Protein AF-0000000087593485 (afdb_homodimer)

Solvent-accessible surface area (backbone atoms only — not comparable to full-atom values): 10620 Å² total; per-residue (Å²): 127,88,70,80,44,72,68,55,47,52,52,51,51,50,51,49,49,52,49,49,51,53,48,47,58,52,27,38,64,19,33,36,38,37,34,43,60,36,22,50,47,49,53,52,48,50,50,44,49,74,71,37,42,21,37,61,42,79,44,57,93,53,63,39,25,44,73,68,18,40,76,50,16,91,74,33,44,74,65,36,35,73,57,67,61,44,51,66,44,66,61,59,55,44,51,26,49,61,56,58,95,126,87,71,80,44,73,68,54,47,53,52,50,51,51,51,48,50,53,50,50,52,54,47,48,56,53,27,38,63,21,33,37,38,36,32,43,60,37,23,50,44,48,53,53,49,50,50,44,48,74,71,38,41,22,39,61,42,80,46,57,94,53,62,38,22,44,72,68,18,39,76,50,17,92,75,33,44,74,65,36,36,72,57,67,61,43,51,68,46,64,61,58,54,44,51,25,49,61,55,56,95

Structure (mmCIF, N/CA/C/O backbone):
data_AF-0000000087593485-model_v1
#
loop_
_entity.id
_entity.type
_entity.pdbx_description
1 polymer 'THIF-type NAD/FAD binding fold domain-containing protein'
#
loop_
_atom_site.group_PDB
_atom_site.id
_atom_site.type_symbol
_atom_site.label_atom_id
_atom_site.label_alt_id
_atom_site.label_comp_id
_atom_site.label_asym_id
_atom_site.label_entity_id
_atom_site.label_seq_id
_atom_site.pdbx_PDB_ins_code
_atom_site.Cartn_x
_atom_site.Cartn_y
_atom_site.Cartn_z
_atom_site.occupancy
_atom_site.B_iso_or_equiv
_atom_site.auth_seq_id
_atom_site.auth_comp_id
_atom_site.auth_asym_id
_atom_site.auth_atom_id
_atom_site.pdbx_PDB_model_num
ATOM 1 N N . MET A 1 1 ? -2.924 37.031 -16.156 1 53.91 1 MET A N 1
ATOM 2 C CA . MET A 1 1 ? -2.469 35.812 -15.477 1 53.91 1 MET A CA 1
ATOM 3 C C . MET A 1 1 ? -1.148 36.062 -14.758 1 53.91 1 MET A C 1
ATOM 5 O O . MET A 1 1 ? -0.138 36.375 -15.391 1 53.91 1 MET A O 1
ATOM 9 N N . SER A 1 2 ? -1.151 36.656 -13.57 1 62 2 SER A N 1
ATOM 10 C CA . SER A 1 2 ? 0.09 37.125 -12.953 1 62 2 SER A CA 1
ATOM 11 C C . SER A 1 2 ? 1.128 36 -12.906 1 62 2 SER A C 1
ATOM 13 O O . SER A 1 2 ? 0.832 34.875 -12.469 1 62 2 SER A O 1
ATOM 15 N N . ASP A 1 3 ? 2.047 36 -13.781 1 72.88 3 ASP A N 1
ATOM 16 C CA . ASP A 1 3 ? 3.131 35.062 -14 1 72.88 3 ASP A CA 1
ATOM 17 C C . ASP A 1 3 ? 3.941 34.844 -12.727 1 72.88 3 ASP A C 1
ATOM 19 O O . ASP A 1 3 ? 4.336 35.812 -12.062 1 72.88 3 ASP A O 1
ATOM 23 N N . ILE A 1 4 ? 3.812 33.688 -12.156 1 82.5 4 ILE A N 1
ATOM 24 C CA . ILE A 1 4 ? 4.621 33.344 -11 1 82.5 4 ILE A CA 1
ATOM 25 C C . ILE A 1 4 ? 6.082 33.688 -11.258 1 82.5 4 ILE A C 1
ATOM 27 O O . ILE A 1 4 ? 6.652 33.281 -12.273 1 82.5 4 ILE A O 1
ATOM 31 N N . THR A 1 5 ? 6.648 34.688 -10.578 1 90.19 5 THR A N 1
ATOM 32 C CA . THR A 1 5 ? 8.039 35.125 -10.695 1 90.19 5 THR A CA 1
ATOM 33 C C . THR A 1 5 ? 8.992 34 -10.305 1 90.19 5 THR A C 1
ATOM 35 O O . THR A 1 5 ? 8.578 33 -9.688 1 90.19 5 THR A O 1
ATOM 38 N N . GLU A 1 6 ? 10.234 34.094 -10.789 1 90.31 6 GLU A N 1
ATOM 39 C CA . GLU A 1 6 ? 11.258 33.125 -10.438 1 90.31 6 GLU A CA 1
ATOM 40 C C . GLU A 1 6 ? 11.453 33.031 -8.93 1 90.31 6 GLU A C 1
ATOM 42 O O . GLU A 1 6 ? 11.695 31.953 -8.391 1 90.31 6 GLU A O 1
ATOM 47 N N . HIS A 1 7 ? 11.383 34.188 -8.336 1 90.25 7 HIS A N 1
ATOM 48 C CA . HIS A 1 7 ? 11.492 34.25 -6.879 1 90.25 7 HIS A CA 1
ATOM 49 C C . HIS A 1 7 ? 10.352 33.5 -6.211 1 90.25 7 HIS A C 1
ATOM 51 O O . HIS A 1 7 ? 10.586 32.719 -5.289 1 90.25 7 HIS A O 1
ATOM 57 N N . GLU A 1 8 ? 9.102 33.656 -6.699 1 90.56 8 GLU A N 1
ATOM 58 C CA . GLU A 1 8 ? 7.945 32.969 -6.16 1 90.56 8 GLU A CA 1
ATOM 59 C C . GLU A 1 8 ? 8.055 31.453 -6.398 1 90.56 8 GLU A C 1
ATOM 61 O O . GLU A 1 8 ? 7.703 30.656 -5.527 1 90.56 8 GLU A O 1
ATOM 66 N N . LYS A 1 9 ? 8.594 31.156 -7.5 1 90.06 9 LYS A N 1
ATOM 67 C CA . LYS A 1 9 ? 8.797 29.75 -7.82 1 90.06 9 LYS A CA 1
ATOM 68 C C . LYS A 1 9 ? 9.781 29.094 -6.852 1 90.06 9 LYS A C 1
ATOM 70 O O . LYS A 1 9 ? 9.547 27.984 -6.371 1 90.06 9 LYS A O 1
ATOM 75 N N . ALA A 1 10 ? 10.844 29.75 -6.637 1 90.56 10 ALA A N 1
ATOM 76 C CA . ALA A 1 10 ? 11.859 29.25 -5.715 1 90.56 10 ALA A CA 1
ATOM 77 C C . ALA A 1 10 ? 11.289 29.062 -4.316 1 90.56 10 ALA A C 1
ATOM 79 O O . ALA A 1 10 ? 11.586 28.078 -3.641 1 90.56 10 ALA A O 1
ATOM 80 N N . LEU A 1 11 ? 10.477 30.031 -3.854 1 88.06 11 LEU A N 1
ATOM 81 C CA . LEU A 1 11 ? 9.836 29.953 -2.545 1 88.06 11 LEU A CA 1
ATOM 82 C C . LEU A 1 11 ? 8.883 28.75 -2.484 1 88.06 11 LEU A C 1
ATOM 84 O O . LEU A 1 11 ? 8.867 28.016 -1.497 1 88.06 11 LEU A O 1
ATOM 88 N N . TYR A 1 12 ? 8.141 28.672 -3.525 1 89.12 12 TYR A N 1
ATOM 89 C CA . TYR A 1 12 ? 7.203 27.562 -3.613 1 89.12 12 TYR A CA 1
ATOM 90 C C . TYR A 1 12 ? 7.938 26.219 -3.57 1 89.12 12 TYR A C 1
ATOM 92 O O . TYR A 1 12 ? 7.535 25.312 -2.844 1 89.12 12 TYR A O 1
ATOM 100 N N . ASP A 1 13 ? 9.055 26.141 -4.234 1 90.38 13 ASP A N 1
ATOM 101 C CA . ASP A 1 13 ? 9.859 24.922 -4.254 1 90.38 13 ASP A CA 1
ATOM 102 C C . ASP A 1 13 ? 10.383 24.594 -2.857 1 90.38 13 ASP A C 1
ATOM 104 O O . ASP A 1 13 ? 10.375 23.438 -2.447 1 90.38 13 ASP A O 1
ATOM 108 N N . ARG A 1 14 ? 10.781 25.609 -2.197 1 89.88 14 ARG A N 1
ATOM 109 C CA . ARG A 1 14 ? 11.297 25.406 -0.845 1 89.88 14 ARG A CA 1
ATOM 110 C C . ARG A 1 14 ? 10.195 24.922 0.093 1 89.88 14 ARG A C 1
ATOM 112 O O . ARG A 1 14 ? 10.414 24.016 0.898 1 89.88 14 ARG A O 1
ATOM 119 N N . GLN A 1 15 ? 9.023 25.5 0.013 1 90.69 15 GLN A N 1
ATOM 120 C CA . GLN A 1 15 ? 7.895 25.109 0.851 1 90.69 15 GLN A CA 1
ATOM 121 C C . GLN A 1 15 ? 7.488 23.656 0.589 1 90.69 15 GLN A C 1
ATOM 123 O O . GLN A 1 15 ? 7.227 22.906 1.527 1 90.69 15 GLN A O 1
ATOM 128 N N . LEU A 1 16 ? 7.508 23.375 -0.668 1 88.31 16 LEU A N 1
ATOM 129 C CA . LEU A 1 16 ? 7.152 22.016 -1.052 1 88.31 16 LEU A CA 1
ATOM 130 C C . LEU A 1 16 ? 8.133 21.016 -0.461 1 88.31 16 LEU A C 1
ATOM 132 O O . LEU A 1 16 ? 7.73 19.953 0.009 1 88.31 16 LEU A O 1
ATOM 136 N N . ARG A 1 17 ? 9.312 21.391 -0.505 1 88.56 17 ARG A N 1
ATOM 137 C CA . ARG A 1 17 ? 10.352 20.516 0.04 1 88.56 17 ARG A CA 1
ATOM 138 C C . ARG A 1 17 ? 10.18 20.344 1.544 1 88.56 17 ARG A C 1
ATOM 140 O O . ARG A 1 17 ? 10.312 19.234 2.059 1 88.56 17 ARG A O 1
ATOM 147 N N . VAL A 1 18 ? 9.875 21.391 2.203 1 89.06 18 VAL A N 1
ATOM 148 C CA . VAL A 1 18 ? 9.68 21.344 3.648 1 89.06 18 VAL A CA 1
ATOM 149 C C . VAL A 1 18 ? 8.461 20.484 3.975 1 89.06 18 VAL A C 1
ATOM 151 O O . VAL A 1 18 ? 8.531 19.609 4.844 1 89.06 18 VAL A O 1
ATOM 154 N N . TRP A 1 19 ? 7.422 20.641 3.221 1 87.19 19 TRP A N 1
ATOM 155 C CA . TRP A 1 19 ? 6.203 19.859 3.438 1 87.19 19 TRP A CA 1
ATOM 156 C C . TRP A 1 19 ? 6.43 18.391 3.121 1 87.19 19 TRP A C 1
ATOM 158 O O . TRP A 1 19 ? 5.98 17.516 3.859 1 87.19 19 TRP A O 1
ATOM 168 N N . GLY A 1 20 ? 7.184 18.234 2.076 1 92.69 20 GLY A N 1
ATOM 169 C CA . GLY A 1 20 ? 7.492 16.859 1.699 1 92.69 20 GLY A CA 1
ATOM 170 C C . GLY A 1 20 ? 8.273 16.109 2.76 1 92.69 20 GLY A C 1
ATOM 171 O O . GLY A 1 20 ? 7.973 14.961 3.068 1 92.69 20 GLY A O 1
ATOM 172 N N . HIS A 1 21 ? 9.227 16.812 3.281 1 94.31 21 HIS A N 1
ATOM 173 C CA . HIS A 1 21 ? 10.047 16.203 4.32 1 94.31 21 HIS A CA 1
ATOM 174 C C . HIS A 1 21 ? 9.219 15.898 5.566 1 94.31 21 HIS A C 1
ATOM 176 O O . HIS A 1 21 ? 9.336 14.82 6.148 1 94.31 21 HIS A O 1
ATOM 182 N N . ALA A 1 22 ? 8.406 16.781 5.965 1 95.06 22 ALA A N 1
ATOM 183 C CA . ALA A 1 22 ? 7.57 16.594 7.145 1 95.06 22 ALA A CA 1
ATOM 184 C C . ALA A 1 22 ? 6.586 15.453 6.945 1 95.06 22 ALA A C 1
ATOM 186 O O . ALA A 1 22 ? 6.379 14.641 7.848 1 95.06 22 ALA A O 1
ATOM 187 N N . ALA A 1 23 ? 6.02 15.422 5.805 1 94 23 ALA A N 1
ATOM 188 C CA . ALA A 1 23 ? 5.082 14.352 5.48 1 94 23 ALA A CA 1
ATOM 189 C C . ALA A 1 23 ? 5.773 12.984 5.5 1 94 23 ALA A C 1
ATOM 191 O O . ALA A 1 23 ? 5.223 12.008 6.004 1 94 23 ALA A O 1
ATOM 192 N N . GLN A 1 24 ? 6.969 13.031 5.008 1 94.56 24 GLN A N 1
ATOM 193 C CA . GLN A 1 24 ? 7.746 11.797 5.004 1 94.56 24 GLN A CA 1
ATOM 194 C C . GLN A 1 24 ? 8.047 11.336 6.426 1 94.56 24 GLN 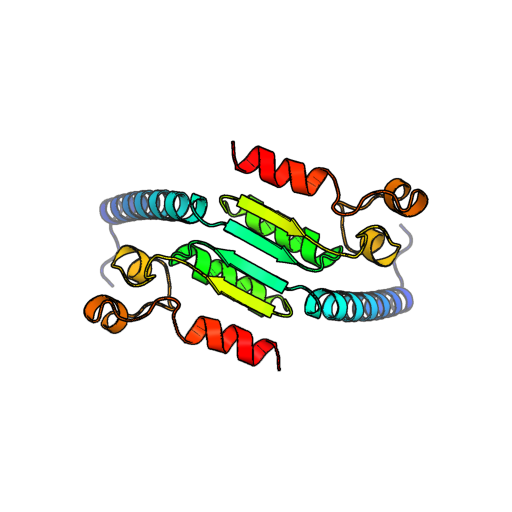A C 1
ATOM 196 O O . GLN A 1 24 ? 7.98 10.141 6.723 1 94.56 24 GLN A O 1
ATOM 201 N N . GLN A 1 25 ? 8.32 12.227 7.277 1 94.25 25 GLN A N 1
ATOM 202 C CA . GLN A 1 25 ? 8.594 11.883 8.672 1 94.25 25 GLN A CA 1
ATOM 203 C C . GLN A 1 25 ? 7.355 11.297 9.344 1 94.25 25 GLN A C 1
ATOM 205 O O . GLN A 1 25 ? 7.461 10.352 10.133 1 94.25 25 GLN A O 1
ATOM 210 N N . ARG A 1 26 ? 6.211 11.828 8.992 1 92.5 26 ARG A N 1
ATOM 211 C CA . ARG A 1 26 ? 4.98 11.289 9.57 1 92.5 26 ARG A CA 1
ATOM 212 C C . ARG A 1 26 ? 4.688 9.891 9.023 1 92.5 26 ARG A C 1
ATOM 214 O O . ARG A 1 26 ? 4.219 9.023 9.766 1 92.5 26 ARG A O 1
ATOM 221 N N . LEU A 1 27 ? 5.012 9.703 7.82 1 92.75 27 LEU A N 1
ATOM 222 C CA . LEU A 1 27 ? 4.816 8.391 7.203 1 92.75 27 LEU A CA 1
ATOM 223 C C . LEU A 1 27 ? 5.684 7.336 7.879 1 92.75 27 LEU A C 1
ATOM 225 O O . LEU A 1 27 ? 5.246 6.203 8.078 1 92.75 27 LEU A O 1
ATOM 229 N N . LYS A 1 28 ? 6.781 7.762 8.281 1 93.44 28 LYS A N 1
ATOM 230 C CA . LYS A 1 28 ? 7.734 6.852 8.906 1 93.44 28 LYS A CA 1
ATOM 231 C C . LYS A 1 28 ? 7.207 6.336 10.242 1 93.44 28 LYS A C 1
ATOM 233 O O . LYS A 1 28 ? 7.711 5.344 10.773 1 93.44 28 LYS A O 1
ATOM 238 N N . GLN A 1 29 ? 6.191 6.969 10.742 1 91.06 29 GLN A N 1
A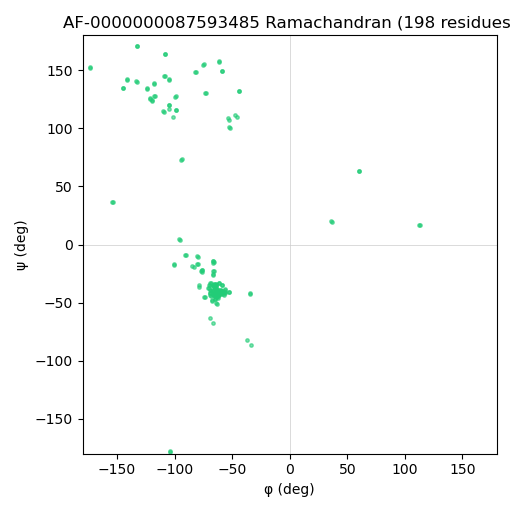TOM 239 C CA . GLN A 1 29 ? 5.625 6.551 12.016 1 91.06 29 GLN A CA 1
ATOM 240 C C . GLN A 1 29 ? 4.516 5.523 11.812 1 91.06 29 GLN A C 1
ATOM 242 O O . GLN A 1 29 ? 4.062 4.895 12.773 1 91.06 29 GLN A O 1
ATOM 247 N N . SER A 1 30 ? 4.113 5.293 10.617 1 90.38 30 SER A N 1
ATOM 248 C CA . SER A 1 30 ? 3.031 4.359 10.328 1 90.38 30 SER A CA 1
ATOM 249 C C . SER A 1 30 ? 3.535 2.922 10.305 1 90.38 30 SER A C 1
ATOM 251 O O . SER A 1 30 ? 4.684 2.666 9.93 1 90.38 30 SER A O 1
ATOM 253 N N . THR A 1 31 ? 2.668 2.021 10.695 1 89.31 31 THR A N 1
ATOM 254 C CA . THR A 1 31 ? 2.92 0.586 10.648 1 89.31 31 THR A CA 1
ATOM 255 C C . THR A 1 31 ? 1.842 -0.126 9.836 1 89.31 31 THR A C 1
ATOM 257 O O . THR A 1 31 ? 0.65 0.138 10.016 1 89.31 31 THR A O 1
ATOM 260 N N . VAL A 1 32 ? 2.32 -0.989 8.977 1 90.75 32 VAL A N 1
ATOM 261 C CA . VAL A 1 32 ? 1.398 -1.792 8.18 1 90.75 32 VAL A CA 1
ATOM 262 C C . VAL A 1 32 ? 1.579 -3.271 8.516 1 90.75 32 VAL A C 1
ATOM 264 O O . VAL A 1 32 ? 2.707 -3.77 8.562 1 90.75 32 VAL A O 1
ATOM 267 N N . LEU A 1 33 ? 0.47 -3.906 8.828 1 89.19 33 LEU A N 1
ATOM 268 C CA . LEU A 1 33 ? 0.424 -5.359 8.93 1 89.19 33 LEU A CA 1
ATOM 269 C C . LEU A 1 33 ? -0.273 -5.965 7.711 1 89.19 33 LEU A C 1
ATOM 271 O O . LEU A 1 33 ? -1.418 -5.621 7.414 1 89.19 33 LEU A O 1
ATOM 275 N N . LEU A 1 34 ? 0.424 -6.777 7.004 1 90.62 34 LEU A N 1
ATOM 276 C CA . LEU A 1 34 ? -0.139 -7.52 5.883 1 90.62 34 LEU A CA 1
ATOM 277 C C . LEU A 1 34 ? -0.493 -8.945 6.293 1 90.62 34 LEU A C 1
ATOM 279 O O . LEU A 1 34 ? 0.389 -9.734 6.641 1 90.62 34 LEU A O 1
ATOM 283 N N . LEU A 1 35 ? -1.774 -9.18 6.227 1 88.69 35 LEU A N 1
ATOM 284 C CA . LEU A 1 35 ? -2.273 -10.508 6.559 1 88.69 35 LEU A CA 1
ATOM 285 C C . LEU A 1 35 ? -2.668 -11.273 5.297 1 88.69 35 LEU A C 1
ATOM 287 O O . LEU A 1 35 ? -3.23 -10.695 4.367 1 88.69 35 LEU A O 1
ATOM 291 N N . HIS A 1 36 ? -2.393 -12.594 5.262 1 89.12 36 HIS A N 1
ATOM 292 C CA . HIS A 1 36 ? -2.711 -13.469 4.141 1 89.12 36 HIS A CA 1
ATOM 293 C C . HIS A 1 36 ? -2.004 -13.016 2.867 1 89.12 36 HIS A C 1
ATOM 295 O O . HIS A 1 36 ? -2.65 -12.75 1.852 1 89.12 36 HIS A O 1
ATOM 301 N N . PRO A 1 37 ? -0.715 -13.086 2.967 1 89.31 37 PRO A N 1
ATOM 302 C CA . PRO A 1 37 ? 0.041 -12.57 1.821 1 89.31 37 PRO A CA 1
ATOM 303 C C . PRO A 1 37 ? 0.011 -13.523 0.624 1 89.31 37 PRO A C 1
ATOM 305 O O . PRO A 1 37 ? -0.203 -14.727 0.79 1 89.31 37 PRO A O 1
ATOM 308 N N . SER A 1 38 ? 0.192 -12.938 -0.501 1 90.06 38 SER A N 1
ATOM 309 C CA . SER A 1 38 ? 0.434 -13.617 -1.77 1 90.06 38 SER A CA 1
ATOM 310 C C . SER A 1 38 ? 1.607 -12.992 -2.516 1 90.06 38 SER A C 1
ATOM 312 O O . SER A 1 38 ? 2.143 -11.969 -2.096 1 90.06 38 SER A O 1
ATOM 314 N N . GLY A 1 39 ? 1.999 -13.664 -3.572 1 89.69 39 GLY A N 1
ATOM 315 C CA . GLY A 1 39 ? 3.033 -13.055 -4.391 1 89.69 39 GLY A CA 1
ATOM 316 C C . GLY A 1 39 ? 2.699 -11.641 -4.812 1 89.69 39 GLY A C 1
ATOM 317 O O . GLY A 1 39 ? 3.549 -10.75 -4.746 1 89.69 39 GLY A O 1
ATOM 318 N N . VAL A 1 40 ? 1.497 -11.477 -5.145 1 92.81 40 VAL A N 1
ATOM 319 C CA . VAL A 1 40 ? 1.062 -10.164 -5.613 1 92.81 40 VAL A CA 1
ATOM 320 C C . VAL A 1 40 ? 1.12 -9.164 -4.465 1 92.81 40 VAL A C 1
ATOM 322 O O . VAL A 1 40 ? 1.672 -8.07 -4.617 1 92.81 40 VAL A O 1
ATOM 325 N N . SER A 1 41 ? 0.569 -9.53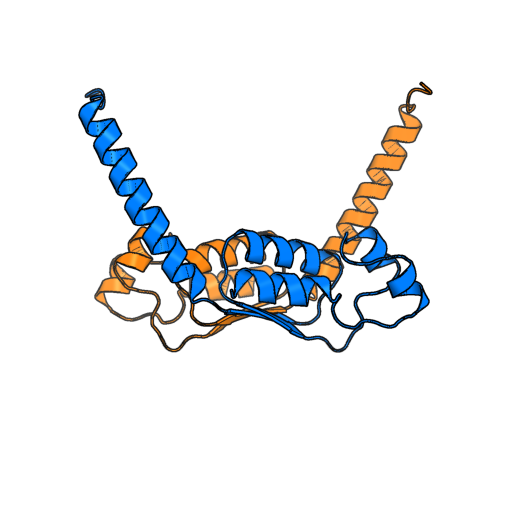9 -3.354 1 91.62 41 SER A N 1
ATOM 326 C CA . SER A 1 41 ? 0.53 -8.609 -2.227 1 91.62 41 SER A CA 1
ATOM 327 C C . SER A 1 41 ? 1.932 -8.312 -1.708 1 91.62 41 SER A C 1
ATOM 329 O O . SER A 1 41 ? 2.186 -7.227 -1.178 1 91.62 41 SER A O 1
ATOM 331 N N . LEU A 1 42 ? 2.828 -9.188 -1.976 1 89.56 42 LEU A N 1
ATOM 332 C CA . LEU A 1 42 ? 4.215 -8.93 -1.599 1 89.56 42 LEU A CA 1
ATOM 333 C C . LEU A 1 42 ? 4.816 -7.824 -2.465 1 89.56 42 LEU A C 1
ATOM 335 O O . LEU A 1 42 ? 5.613 -7.016 -1.982 1 89.56 42 LEU A O 1
ATOM 339 N N . GLU A 1 43 ? 4.445 -7.816 -3.73 1 90.5 43 GLU A N 1
ATOM 340 C CA . GLU A 1 43 ? 4.895 -6.738 -4.602 1 90.5 43 GLU A CA 1
ATOM 341 C C . GLU A 1 43 ? 4.328 -5.395 -4.156 1 90.5 43 GLU A C 1
ATOM 343 O O . GLU A 1 43 ? 5.016 -4.371 -4.207 1 90.5 43 GLU A O 1
ATOM 348 N N . ILE A 1 44 ? 3.176 -5.414 -3.713 1 90.81 44 ILE A N 1
ATOM 349 C CA . ILE A 1 44 ? 2.549 -4.199 -3.207 1 90.81 44 ILE A CA 1
ATOM 350 C C . ILE A 1 44 ? 3.232 -3.766 -1.912 1 90.81 44 ILE A C 1
ATOM 352 O O . ILE A 1 44 ? 3.492 -2.578 -1.707 1 90.81 44 ILE A O 1
ATOM 356 N N . ALA A 1 45 ? 3.553 -4.703 -1.12 1 88.5 45 ALA A N 1
ATOM 357 C CA . ALA A 1 45 ? 4.262 -4.438 0.128 1 88.5 45 ALA A CA 1
ATOM 358 C C . ALA A 1 45 ? 5.609 -3.775 -0.138 1 88.5 45 ALA A C 1
ATOM 360 O O . ALA A 1 45 ? 6.02 -2.867 0.59 1 88.5 45 ALA A O 1
ATOM 361 N N . LYS A 1 46 ? 6.242 -4.227 -1.116 1 87.56 46 LYS A N 1
ATOM 362 C CA . LYS A 1 46 ? 7.508 -3.619 -1.521 1 87.56 46 LYS A CA 1
ATOM 363 C C . LYS A 1 46 ? 7.336 -2.131 -1.808 1 87.56 46 LYS A C 1
ATOM 365 O O . LYS A 1 46 ? 8.156 -1.313 -1.382 1 87.56 46 LYS A O 1
ATOM 370 N N . ASN A 1 47 ? 6.273 -1.804 -2.439 1 89.19 47 ASN A N 1
ATOM 371 C CA . ASN A 1 47 ? 6.023 -0.408 -2.785 1 89.19 47 ASN A CA 1
ATOM 372 C C . ASN A 1 47 ? 5.738 0.434 -1.544 1 89.19 47 ASN A C 1
ATOM 374 O O . ASN A 1 47 ? 6.094 1.614 -1.495 1 89.19 47 ASN A O 1
ATOM 378 N N . LEU A 1 48 ? 5.145 -0.138 -0.601 1 90.31 48 LEU A N 1
ATOM 379 C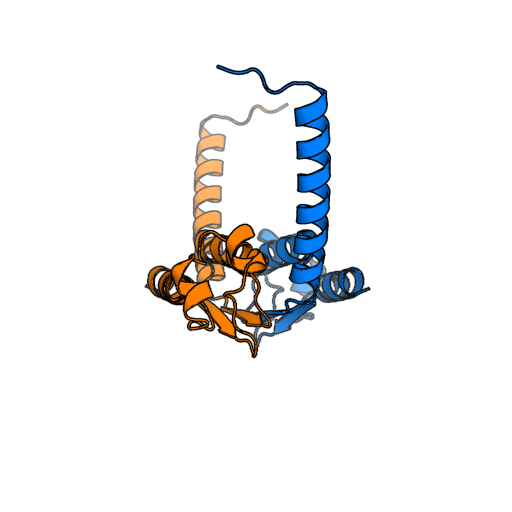 CA . LEU A 1 48 ? 4.906 0.557 0.66 1 90.31 48 LEU A CA 1
ATOM 380 C C . LEU A 1 48 ? 6.223 0.909 1.344 1 90.31 48 LEU A C 1
ATOM 382 O O . LEU A 1 48 ? 6.387 2.023 1.846 1 90.31 48 LEU A O 1
ATOM 386 N N . VAL A 1 49 ? 7.094 -0.018 1.283 1 88.12 49 VAL A N 1
ATOM 387 C CA . VAL A 1 49 ? 8.406 0.197 1.889 1 88.12 49 VAL A CA 1
ATOM 388 C C . VAL A 1 49 ? 9.148 1.291 1.129 1 88.12 49 VAL A C 1
ATOM 390 O O . VAL A 1 49 ? 9.695 2.213 1.737 1 88.12 49 VAL A O 1
ATOM 393 N N . LEU A 1 50 ? 9.062 1.21 -0.146 1 87.69 50 LEU A N 1
ATOM 394 C CA . LEU A 1 50 ? 9.742 2.188 -0.987 1 87.69 50 LEU A CA 1
ATOM 395 C C . LEU A 1 50 ? 9.133 3.572 -0.82 1 87.69 50 LEU A C 1
ATOM 397 O O . LEU A 1 50 ? 9.82 4.586 -0.96 1 87.69 50 LEU A O 1
ATOM 401 N N . ALA A 1 51 ? 7.883 3.561 -0.444 1 89.19 51 ALA A N 1
ATOM 402 C CA . ALA A 1 51 ? 7.18 4.82 -0.226 1 89.19 51 ALA A CA 1
ATOM 403 C C . ALA A 1 51 ? 7.594 5.461 1.097 1 89.19 51 ALA A C 1
ATOM 405 O O . ALA A 1 51 ? 7.324 6.641 1.334 1 89.19 51 ALA A O 1
ATOM 406 N N . GLY A 1 52 ? 8.102 4.637 2.055 1 88.75 52 GLY A N 1
ATOM 407 C CA . GLY A 1 52 ? 8.633 5.223 3.277 1 88.75 52 GLY A CA 1
ATOM 408 C C . GLY A 1 52 ? 7.816 4.871 4.508 1 88.75 52 GLY A C 1
ATOM 409 O O . GLY A 1 52 ? 7.891 5.562 5.523 1 88.75 52 GLY A O 1
ATOM 410 N N . ILE A 1 53 ? 7.047 3.893 4.34 1 90.62 53 ILE A N 1
ATOM 411 C CA . ILE A 1 53 ? 6.348 3.451 5.543 1 90.62 53 ILE A CA 1
ATOM 412 C C . ILE A 1 53 ? 7.363 3.049 6.609 1 90.62 53 ILE A C 1
ATOM 414 O O . ILE A 1 53 ? 8.445 2.545 6.293 1 90.62 53 ILE A O 1
ATOM 418 N N . GLY A 1 54 ? 6.969 3.234 7.812 1 90.38 54 GLY A N 1
ATOM 419 C CA . GLY A 1 54 ? 7.906 3.02 8.906 1 90.38 54 GLY A CA 1
ATOM 420 C C . GLY A 1 54 ? 8.18 1.554 9.18 1 90.38 54 GLY A C 1
ATOM 421 O O . GLY A 1 54 ? 9.32 1.161 9.406 1 90.38 54 GLY A O 1
ATOM 422 N N . GLU A 1 55 ? 7.105 0.796 9.211 1 88.88 55 GLU A N 1
ATOM 423 C CA . GLU A 1 55 ? 7.23 -0.621 9.531 1 88.88 55 GLU A CA 1
ATOM 424 C C . GLU A 1 55 ? 6.23 -1.459 8.742 1 88.88 55 GLU A C 1
ATOM 426 O O . GLU A 1 55 ? 5.062 -1.087 8.617 1 88.88 55 GLU A O 1
ATOM 431 N N . LEU A 1 56 ? 6.742 -2.537 8.211 1 89.62 56 LEU A N 1
ATOM 432 C CA . LEU A 1 56 ? 5.906 -3.531 7.551 1 89.62 56 LEU A CA 1
ATOM 433 C C . LEU A 1 56 ? 6.023 -4.887 8.242 1 89.62 56 LEU A C 1
ATOM 435 O O . LEU A 1 56 ? 7.133 -5.387 8.453 1 89.62 56 LEU A O 1
ATOM 439 N N . ARG A 1 57 ? 4.859 -5.395 8.648 1 86.06 57 ARG A N 1
ATOM 440 C CA . ARG A 1 57 ? 4.789 -6.75 9.195 1 86.06 57 ARG A CA 1
ATOM 441 C C . ARG A 1 57 ? 3.91 -7.645 8.328 1 86.06 5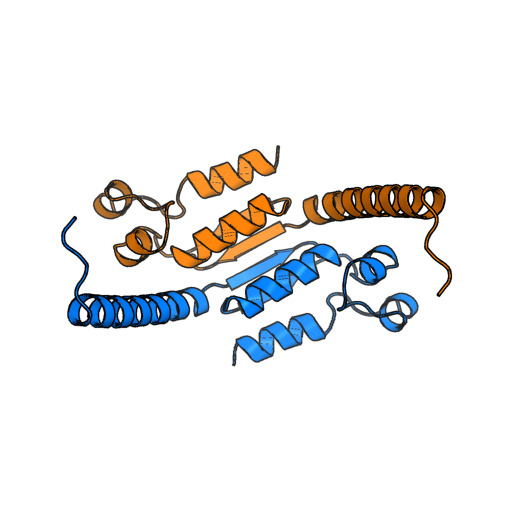7 ARG A C 1
ATOM 443 O O . ARG A 1 57 ? 2.867 -7.211 7.836 1 86.06 57 ARG A O 1
ATOM 450 N N . ILE A 1 58 ? 4.402 -8.836 8.164 1 87.25 58 ILE A N 1
ATOM 451 C CA . ILE A 1 58 ? 3.662 -9.789 7.344 1 87.25 58 ILE A CA 1
ATOM 452 C C . ILE A 1 58 ? 3.326 -11.031 8.172 1 87.25 58 ILE A C 1
ATOM 454 O O . ILE A 1 58 ? 4.188 -11.57 8.867 1 87.25 58 ILE A O 1
ATOM 458 N N . ALA A 1 59 ? 2.059 -11.266 8.156 1 82.44 59 ALA A N 1
ATOM 459 C CA . ALA A 1 59 ? 1.603 -12.453 8.875 1 82.44 59 ALA A CA 1
ATOM 460 C C . ALA A 1 59 ? 0.636 -13.266 8.023 1 82.44 59 ALA A C 1
ATOM 462 O O . ALA A 1 59 ? -0.143 -12.711 7.246 1 82.44 59 ALA A O 1
ATOM 463 N N . GLY A 1 60 ? 0.797 -14.609 8.102 1 77.62 60 GLY A N 1
ATOM 464 C CA . GLY A 1 60 ? -0.135 -15.477 7.406 1 77.62 60 GLY A CA 1
ATOM 465 C C . GLY A 1 60 ? 0.075 -16.953 7.723 1 77.62 60 GLY A C 1
ATOM 466 O O . GLY A 1 60 ? 1.126 -17.328 8.242 1 77.62 60 GLY A O 1
ATOM 467 N N . MET A 1 61 ? -1.067 -17.594 7.602 1 68.5 61 MET A N 1
ATOM 468 C CA . MET A 1 61 ? -1.042 -19.031 7.859 1 68.5 61 MET A CA 1
ATOM 469 C C . MET A 1 61 ? -0.505 -19.781 6.652 1 68.5 61 MET A C 1
ATOM 471 O O . MET A 1 61 ? -0.066 -20.938 6.781 1 68.5 61 MET A O 1
ATOM 475 N N . HIS A 1 62 ? -0.506 -19.109 5.574 1 68.62 62 HIS A N 1
ATOM 476 C CA . HIS A 1 62 ? -0.127 -19.828 4.363 1 68.62 62 HIS A CA 1
ATOM 477 C C . HIS A 1 62 ? 1.249 -19.391 3.871 1 68.62 62 HIS A C 1
ATOM 479 O O . HIS A 1 62 ? 1.642 -18.234 4.051 1 68.62 62 HIS A O 1
ATOM 485 N N . ARG A 1 63 ? 1.9 -20.359 3.355 1 76.56 63 ARG A N 1
ATOM 486 C CA . ARG A 1 63 ? 3.203 -20.141 2.738 1 76.56 63 ARG A CA 1
ATOM 487 C C . ARG A 1 63 ? 3.055 -19.438 1.394 1 76.56 63 ARG A C 1
ATOM 489 O O . ARG A 1 63 ? 2.133 -19.719 0.63 1 76.56 63 ARG A O 1
ATOM 496 N N . VAL A 1 64 ? 3.852 -18.359 1.231 1 86.06 64 VAL A N 1
ATOM 497 C CA . VAL A 1 64 ? 3.906 -17.703 -0.066 1 86.06 64 VAL A CA 1
ATOM 498 C C . VAL A 1 64 ? 5.07 -18.25 -0.882 1 86.06 64 VAL A C 1
ATOM 500 O O . VAL A 1 64 ? 6.133 -17.625 -0.965 1 86.06 64 VAL A O 1
ATOM 503 N N . CYS A 1 65 ? 4.863 -19.484 -1.339 1 86.38 65 CYS A N 1
ATOM 504 C CA . CYS A 1 65 ? 5.957 -20.141 -2.049 1 86.38 65 CYS A CA 1
ATOM 505 C C . CYS A 1 65 ? 5.426 -21.188 -3.025 1 86.38 65 CYS A C 1
ATOM 507 O O . CYS A 1 65 ? 6.043 -22.234 -3.217 1 86.38 65 CYS A O 1
ATOM 509 N N . ASN A 1 66 ? 4.355 -20.891 -3.615 1 90.12 66 ASN A N 1
ATOM 510 C CA . ASN A 1 66 ? 3.83 -21.797 -4.637 1 90.12 66 ASN A CA 1
ATOM 511 C C . ASN A 1 66 ? 4.074 -21.25 -6.043 1 90.12 66 ASN A C 1
ATOM 513 O O . ASN A 1 66 ? 4.676 -20.188 -6.207 1 90.12 66 ASN A O 1
ATOM 517 N N . ASN A 1 67 ? 3.568 -22.031 -7.035 1 91.12 67 ASN A N 1
ATOM 518 C CA . ASN A 1 67 ? 3.85 -21.656 -8.414 1 91.12 67 ASN A CA 1
ATOM 519 C C . ASN A 1 67 ? 3.189 -20.328 -8.773 1 91.12 67 ASN A C 1
ATOM 521 O O . ASN A 1 67 ? 3.732 -19.547 -9.562 1 91.12 67 ASN A O 1
ATOM 525 N N . ASP A 1 68 ? 2.037 -20.094 -8.25 1 92.12 68 ASP A N 1
ATOM 526 C CA . ASP A 1 68 ? 1.387 -18.812 -8.477 1 92.12 68 ASP A CA 1
ATOM 527 C C . ASP A 1 68 ? 2.229 -17.672 -7.926 1 92.12 68 ASP A C 1
ATOM 529 O O . ASP A 1 68 ? 2.408 -16.641 -8.594 1 92.12 68 ASP A O 1
ATOM 533 N N . ASP A 1 69 ? 2.754 -17.891 -6.723 1 91.12 69 ASP A N 1
ATOM 534 C CA . ASP A 1 69 ? 3.6 -16.875 -6.086 1 91.12 69 ASP A CA 1
ATOM 535 C C . ASP A 1 69 ? 4.871 -16.641 -6.895 1 91.12 69 ASP A C 1
ATOM 537 O O . ASP A 1 69 ? 5.336 -15.508 -7.016 1 91.12 69 ASP A O 1
ATOM 541 N N . LEU A 1 70 ? 5.387 -17.719 -7.363 1 90.56 70 LEU A N 1
ATOM 542 C CA . LEU A 1 70 ? 6.59 -17.641 -8.18 1 90.56 70 LEU A CA 1
ATOM 543 C C . LEU A 1 70 ? 6.344 -16.797 -9.43 1 90.56 70 LEU A C 1
ATOM 545 O O . LEU A 1 70 ? 7.195 -15.992 -9.82 1 90.56 70 LEU A O 1
ATOM 549 N N . GLN A 1 71 ? 5.242 -16.906 -10.031 1 92.62 71 GLN A N 1
ATOM 550 C CA . GLN A 1 71 ? 4.898 -16.172 -11.242 1 92.62 71 GLN A CA 1
ATOM 551 C C . GLN A 1 71 ? 4.559 -14.719 -10.938 1 92.62 71 GLN A C 1
ATOM 553 O O . GLN A 1 71 ? 4.797 -13.836 -11.766 1 92.62 71 GLN A O 1
ATOM 558 N N . ASP A 1 72 ? 4.176 -14.438 -9.648 1 92.75 72 ASP A N 1
ATOM 559 C CA . ASP A 1 72 ? 3.604 -13.141 -9.32 1 92.75 72 ASP A CA 1
ATOM 560 C C . ASP A 1 72 ? 4.641 -12.227 -8.664 1 92.75 72 ASP A C 1
ATOM 562 O O . ASP A 1 72 ? 4.441 -11.016 -8.57 1 92.75 72 ASP A O 1
ATOM 566 N N . SER A 1 73 ? 5.699 -12.828 -8.195 1 90.75 73 SER A N 1
ATOM 567 C CA . SER A 1 73 ? 6.555 -12.023 -7.332 1 90.75 73 SER A CA 1
ATOM 568 C C . SER A 1 73 ? 8.031 -12.32 -7.578 1 90.75 73 SER A C 1
ATOM 570 O O . SER A 1 73 ? 8.43 -13.484 -7.656 1 90.75 73 SER A O 1
ATOM 572 N N . VAL A 1 74 ? 8.742 -11.305 -7.52 1 88.12 74 VAL A N 1
ATOM 573 C CA . VAL A 1 74 ? 10.188 -11.43 -7.664 1 88.12 74 VAL A CA 1
ATOM 574 C C . VAL A 1 74 ? 10.805 -11.906 -6.348 1 88.12 74 VAL A C 1
ATOM 576 O O . VAL A 1 74 ? 11.977 -12.289 -6.305 1 88.12 74 VAL A O 1
ATOM 579 N N . PHE A 1 75 ? 10.047 -11.906 -5.32 1 85.44 75 PHE A N 1
ATOM 580 C CA . PHE A 1 75 ? 10.555 -12.289 -4.008 1 85.44 75 PHE A CA 1
ATOM 581 C C . PHE A 1 75 ? 10.539 -13.805 -3.84 1 85.44 75 PHE A C 1
ATOM 583 O O . PHE A 1 75 ? 11.164 -14.344 -2.924 1 85.44 75 PHE A O 1
ATOM 590 N N . VAL A 1 76 ? 9.766 -14.484 -4.645 1 87.56 76 VAL A N 1
ATOM 591 C CA . VAL A 1 76 ? 9.633 -15.938 -4.547 1 87.56 76 VAL A CA 1
ATOM 592 C C . VAL A 1 76 ? 10.523 -16.609 -5.586 1 87.56 76 VAL A C 1
ATOM 594 O O . VAL A 1 76 ? 10.453 -16.297 -6.777 1 87.56 76 VAL A O 1
ATOM 597 N N . THR A 1 77 ? 11.359 -17.547 -5.129 1 86.88 77 THR A N 1
ATOM 598 C CA . THR A 1 77 ? 12.258 -18.266 -6.035 1 86.88 77 THR A CA 1
ATOM 599 C C . THR A 1 77 ? 11.805 -19.703 -6.23 1 86.88 77 THR A C 1
ATOM 601 O O . THR A 1 77 ? 10.969 -20.203 -5.473 1 86.88 77 THR A O 1
ATOM 604 N N . ARG A 1 78 ? 12.414 -20.281 -7.32 1 89.88 78 ARG A N 1
ATOM 605 C CA . ARG A 1 78 ? 12.125 -21.703 -7.555 1 89.88 78 ARG A CA 1
ATOM 606 C C . ARG A 1 78 ? 12.531 -22.547 -6.355 1 89.88 78 ARG A C 1
ATOM 608 O O . ARG A 1 78 ? 11.867 -23.547 -6.039 1 89.88 78 ARG A O 1
ATOM 615 N N . LYS A 1 79 ? 13.586 -22.156 -5.73 1 87.81 79 LYS A N 1
ATOM 616 C CA . LYS A 1 79 ? 14.055 -22.875 -4.543 1 87.81 79 LYS A CA 1
ATOM 617 C C . LYS A 1 79 ? 13.039 -22.781 -3.412 1 87.81 79 LYS A C 1
ATOM 619 O O . LYS A 1 79 ? 12.789 -23.766 -2.713 1 87.81 79 LYS A O 1
ATOM 624 N N . ASP A 1 80 ? 12.469 -21.594 -3.246 1 83.62 80 ASP A N 1
ATOM 625 C CA . ASP A 1 80 ? 11.438 -21.422 -2.227 1 83.62 80 ASP A CA 1
ATOM 626 C C . ASP A 1 80 ? 10.273 -22.375 -2.447 1 83.62 80 ASP A C 1
ATOM 628 O O . ASP A 1 80 ? 9.766 -22.969 -1.495 1 83.62 80 ASP A O 1
ATOM 632 N N . VAL A 1 81 ? 9.922 -22.484 -3.621 1 87.75 81 VAL A N 1
ATOM 633 C CA . VAL A 1 81 ? 8.781 -23.328 -3.975 1 87.75 81 VAL A CA 1
ATOM 634 C C . VAL A 1 81 ? 9.133 -24.797 -3.758 1 87.75 81 VAL A C 1
ATOM 636 O O . VAL A 1 81 ? 8.328 -25.562 -3.217 1 87.75 81 VAL A O 1
ATOM 639 N N . ALA A 1 82 ? 10.289 -25.156 -4.125 1 88.19 82 ALA A N 1
ATOM 640 C CA . ALA A 1 82 ? 10.734 -26.547 -4.023 1 88.19 82 ALA A CA 1
ATOM 641 C C . ALA A 1 82 ? 10.828 -26.984 -2.566 1 88.19 82 ALA A C 1
ATOM 643 O O . ALA A 1 82 ? 10.492 -28.125 -2.232 1 88.19 82 ALA A O 1
ATOM 644 N N . GLU A 1 83 ? 11.172 -26.109 -1.82 1 82.62 83 GLU A N 1
ATOM 645 C CA . GLU A 1 83 ? 11.43 -26.453 -0.426 1 82.62 83 GLU A CA 1
ATOM 646 C C . GLU A 1 83 ? 10.211 -26.188 0.446 1 82.62 83 GLU A C 1
ATOM 648 O O . GLU A 1 83 ? 10.188 -26.547 1.622 1 82.62 83 GLU A O 1
ATOM 653 N N . GLN A 1 84 ? 9.148 -25.781 -0.186 1 73.06 84 GLN A N 1
ATOM 654 C CA . GLN A 1 84 ? 7.953 -25.375 0.542 1 73.06 84 GLN A CA 1
ATOM 655 C C . GLN A 1 84 ? 8.312 -24.672 1.847 1 73.06 84 GLN A C 1
ATOM 657 O O . GLN A 1 84 ? 7.695 -24.922 2.885 1 73.06 84 GLN A O 1
ATOM 662 N N . ALA A 1 85 ? 9.508 -24.234 1.803 1 57.75 85 ALA A N 1
ATOM 663 C CA . ALA A 1 85 ? 10.078 -23.828 3.086 1 57.75 85 ALA A CA 1
ATOM 664 C C . ALA A 1 85 ? 9.406 -22.562 3.615 1 57.75 85 ALA A C 1
ATOM 66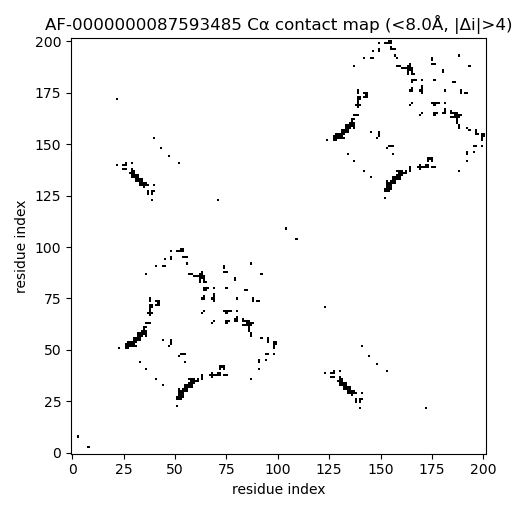6 O O . ALA A 1 85 ? 9.281 -22.391 4.828 1 57.75 85 ALA A O 1
ATOM 667 N N . GLY A 1 86 ? 9.445 -21.219 2.928 1 54.81 86 GLY A N 1
ATOM 668 C CA . GLY A 1 86 ? 9.445 -19.984 3.686 1 54.81 86 GLY A CA 1
ATOM 669 C C . GLY A 1 86 ? 8.109 -19.266 3.66 1 54.81 86 GLY A C 1
ATOM 670 O O . GLY A 1 86 ? 7.336 -19.422 2.717 1 54.81 86 GLY A O 1
ATOM 671 N N . TYR A 1 87 ? 7.457 -19.125 4.844 1 59.75 87 TYR A N 1
ATOM 672 C CA . TYR A 1 87 ? 6.27 -18.328 5.105 1 59.75 87 TYR A CA 1
ATOM 673 C C . TYR A 1 87 ? 6.301 -17.031 4.309 1 59.75 87 TYR A C 1
ATOM 675 O O . TYR A 1 87 ? 5.375 -16.734 3.543 1 59.75 87 TYR A O 1
ATOM 683 N N . ILE A 1 88 ? 7 -16.078 4.828 1 60.16 88 ILE A N 1
ATOM 684 C CA . ILE A 1 88 ? 7.219 -14.773 4.223 1 60.16 88 ILE A CA 1
ATOM 685 C C . ILE A 1 88 ? 8.672 -14.648 3.775 1 60.16 88 ILE A C 1
ATOM 687 O O . ILE A 1 88 ? 9.594 -14.914 4.555 1 60.16 88 ILE A O 1
ATOM 691 N N . PRO A 1 89 ? 8.828 -14.539 2.451 1 54.12 89 PRO A N 1
ATOM 692 C CA . PRO A 1 89 ? 10.219 -14.445 1.99 1 54.12 89 PRO A CA 1
ATOM 693 C C . PRO A 1 89 ? 11.062 -13.492 2.834 1 54.12 89 PRO A C 1
ATOM 695 O O . PRO A 1 89 ? 10.539 -12.492 3.34 1 54.12 89 PRO A O 1
ATOM 698 N N . THR A 1 90 ? 12.258 -13.922 3.256 1 51.31 90 THR A N 1
ATOM 699 C CA . THR A 1 90 ? 13.32 -13.219 3.969 1 51.31 90 THR A CA 1
ATOM 700 C C . THR A 1 90 ? 13.391 -11.758 3.527 1 51.31 90 THR A C 1
ATOM 702 O O . THR A 1 90 ? 13.602 -10.867 4.352 1 51.31 90 THR A O 1
ATOM 705 N N . LEU A 1 91 ? 13.266 -11.609 2.297 1 51.28 91 LEU A N 1
ATOM 706 C CA . LEU A 1 91 ? 13.516 -10.305 1.694 1 51.28 91 LEU A CA 1
ATOM 707 C C . LEU A 1 91 ? 12.508 -9.273 2.193 1 51.28 91 LEU A C 1
ATOM 709 O O . LEU A 1 91 ? 12.859 -8.117 2.422 1 51.28 91 LEU A O 1
ATOM 713 N N . THR A 1 92 ? 11.273 -9.711 2.418 1 55.03 92 THR A N 1
ATOM 714 C CA . THR A 1 92 ? 10.297 -8.766 2.949 1 55.03 92 THR A CA 1
ATOM 715 C C . THR A 1 92 ? 10.664 -8.344 4.371 1 55.03 92 THR A C 1
ATOM 717 O O . THR A 1 92 ? 10.508 -7.184 4.742 1 55.03 92 THR A O 1
ATOM 720 N N . ARG A 1 93 ? 11.219 -9.312 5.062 1 53.22 93 ARG A N 1
ATOM 721 C CA . ARG A 1 93 ? 11.711 -9.023 6.406 1 53.22 93 ARG A CA 1
ATOM 722 C C . ARG A 1 93 ? 12.852 -8.008 6.363 1 53.22 93 ARG A C 1
ATOM 724 O O . ARG A 1 93 ? 12.914 -7.109 7.199 1 53.22 93 ARG A O 1
ATOM 731 N N . GLU A 1 94 ? 13.641 -8.305 5.422 1 54.5 94 GLU A N 1
ATOM 732 C CA . GLU A 1 94 ? 14.805 -7.449 5.25 1 54.5 94 GLU A CA 1
ATOM 733 C C . GLU A 1 94 ? 14.406 -6.062 4.754 1 54.5 94 GLU A C 1
ATOM 735 O O . GLU A 1 94 ? 14.992 -5.059 5.172 1 54.5 94 GLU A O 1
ATOM 740 N N . MET A 1 95 ? 13.555 -6.105 3.855 1 53.59 95 MET A N 1
ATOM 741 C CA . MET A 1 95 ? 13.094 -4.801 3.385 1 53.59 95 MET A CA 1
ATOM 742 C C . MET A 1 95 ? 12.5 -3.988 4.531 1 53.59 95 MET A C 1
ATOM 744 O O . MET A 1 95 ? 12.766 -2.789 4.648 1 53.59 95 MET A O 1
ATOM 748 N N . ALA A 1 96 ? 11.789 -4.75 5.309 1 54.34 96 ALA A N 1
ATOM 749 C CA . ALA A 1 96 ? 11.203 -4.102 6.48 1 54.34 96 ALA A CA 1
ATOM 750 C C . ALA A 1 96 ? 12.297 -3.59 7.418 1 54.34 96 ALA A C 1
ATOM 752 O O . ALA A 1 96 ? 12.164 -2.504 7.992 1 54.34 96 ALA A O 1
ATOM 753 N N . LYS A 1 97 ? 13.266 -4.426 7.617 1 52.69 97 LYS A N 1
ATOM 754 C CA . LYS A 1 97 ? 14.383 -4.082 8.492 1 52.69 97 LYS A CA 1
ATOM 755 C C . LYS A 1 97 ? 15.18 -2.902 7.941 1 52.69 97 LYS A C 1
ATOM 757 O O . LYS A 1 97 ? 15.656 -2.057 8.703 1 52.69 97 LYS A O 1
ATOM 762 N N . GLU A 1 98 ? 15.539 -2.982 6.754 1 51.09 98 GLU A N 1
ATOM 763 C CA . GLU A 1 98 ? 16.391 -1.972 6.133 1 51.09 98 GLU A CA 1
ATOM 764 C C . GLU A 1 98 ? 15.711 -0.606 6.129 1 51.09 98 GLU A C 1
ATOM 766 O O . GLU A 1 98 ? 16.375 0.427 6.215 1 51.09 98 GLU A O 1
ATOM 771 N N . MET A 1 99 ? 14.469 -0.553 6.012 1 48.97 99 MET A N 1
ATOM 772 C CA . MET A 1 99 ? 13.734 0.708 6.02 1 48.97 99 MET A CA 1
ATOM 773 C C . MET A 1 99 ? 13.57 1.236 7.438 1 48.97 99 MET A C 1
ATOM 775 O O . MET A 1 99 ? 13.445 2.445 7.645 1 48.97 99 MET A O 1
ATOM 779 N N . ALA A 1 100 ? 13.406 0.298 8.383 1 45.53 100 ALA A N 1
ATOM 780 C CA . ALA A 1 100 ? 13.344 0.704 9.789 1 45.53 100 ALA A CA 1
ATOM 781 C C . ALA A 1 100 ? 14.688 1.259 10.258 1 45.53 100 ALA A C 1
ATOM 783 O O . ALA A 1 100 ? 14.797 1.786 11.367 1 45.53 100 ALA A O 1
ATOM 784 N N . LYS A 1 101 ? 15.617 1.021 9.586 1 39.59 101 LYS A N 1
ATOM 785 C CA . LYS A 1 101 ? 16.891 1.572 10.039 1 39.59 101 LYS A CA 1
ATOM 786 C C . LYS A 1 101 ? 17.047 3.029 9.609 1 39.59 101 LYS A C 1
ATOM 788 O O . LYS A 1 101 ? 16.672 3.391 8.484 1 39.59 101 LYS A O 1
ATOM 793 N N . MET B 1 1 ? 15.32 -12.531 -35.719 1 53.5 1 MET B N 1
ATOM 794 C CA . MET B 1 1 ? 14.469 -12.133 -34.625 1 53.5 1 MET B CA 1
ATOM 795 C C . MET B 1 1 ? 13.031 -12.594 -34.844 1 53.5 1 MET B C 1
ATOM 797 O O . MET B 1 1 ? 12.383 -12.164 -35.781 1 53.5 1 MET B O 1
ATOM 801 N N . SER B 1 2 ? 12.695 -13.844 -34.594 1 61.56 2 SER B N 1
ATOM 802 C CA . SER B 1 2 ? 11.406 -14.391 -35 1 61.56 2 SER B CA 1
ATOM 803 C C . SER B 1 2 ? 10.25 -13.508 -34.531 1 61.56 2 SER B C 1
ATOM 805 O O . SER B 1 2 ? 10.18 -13.141 -33.375 1 61.56 2 SER B O 1
ATOM 807 N N . ASP B 1 3 ? 9.742 -12.734 -35.375 1 72.5 3 ASP B N 1
ATOM 808 C CA . ASP B 1 3 ? 8.656 -11.773 -35.219 1 72.5 3 ASP B CA 1
ATOM 809 C C . ASP B 1 3 ? 7.422 -12.43 -34.625 1 72.5 3 ASP B C 1
ATOM 811 O O . ASP B 1 3 ? 6.984 -13.484 -35.094 1 72.5 3 ASP B O 1
ATOM 815 N N . ILE B 1 4 ? 7.148 -12.125 -33.375 1 82.12 4 ILE B N 1
ATOM 816 C CA . ILE B 1 4 ? 5.934 -12.609 -32.719 1 82.12 4 ILE B CA 1
ATOM 817 C C . ILE B 1 4 ? 4.738 -12.398 -33.656 1 82.12 4 ILE B C 1
ATOM 819 O O . ILE B 1 4 ? 4.508 -11.289 -34.156 1 82.12 4 ILE B O 1
ATOM 823 N N . THR B 1 5 ? 4.148 -13.445 -34.219 1 90.06 5 THR B N 1
ATOM 824 C CA . THR B 1 5 ? 2.99 -13.406 -35.094 1 90.06 5 THR B CA 1
ATOM 825 C C . THR B 1 5 ? 1.78 -12.82 -34.375 1 90.06 5 THR B C 1
ATOM 827 O O . THR B 1 5 ? 1.775 -12.711 -33.156 1 90.06 5 THR B O 1
ATOM 830 N N . GLU B 1 6 ? 0.837 -12.305 -35.188 1 90.56 6 GLU B N 1
ATOM 831 C CA . GLU B 1 6 ? -0.399 -11.766 -34.625 1 90.56 6 GLU B CA 1
ATOM 832 C C . GLU B 1 6 ? -1.123 -12.805 -33.781 1 90.56 6 GLU B C 1
ATOM 834 O O . GLU B 1 6 ? -1.728 -12.461 -32.75 1 90.56 6 GLU B O 1
ATOM 839 N N . HIS B 1 7 ? -1.06 -14.008 -34.281 1 90.69 7 HIS B N 1
ATOM 840 C CA . HIS B 1 7 ? -1.67 -15.102 -33.562 1 90.69 7 HIS B CA 1
ATOM 841 C C . HIS B 1 7 ? -0.992 -15.297 -32.188 1 90.69 7 HIS B C 1
ATOM 843 O O . HIS B 1 7 ? -1.665 -15.438 -31.172 1 90.69 7 HIS B O 1
ATOM 849 N N . GLU B 1 8 ? 0.354 -15.242 -32.156 1 91.19 8 GLU B N 1
ATOM 850 C CA . GLU B 1 8 ? 1.108 -15.375 -30.906 1 91.19 8 GLU B CA 1
ATOM 851 C C . GLU B 1 8 ? 0.833 -14.211 -29.953 1 91.19 8 GLU B C 1
ATOM 853 O O . GLU B 1 8 ? 0.718 -14.406 -28.734 1 91.19 8 GLU B O 1
ATOM 858 N N . LYS B 1 9 ? 0.658 -13.109 -30.531 1 89.94 9 LYS B N 1
ATOM 859 C CA . LYS B 1 9 ? 0.344 -11.93 -29.734 1 89.94 9 LYS B CA 1
ATOM 860 C C . LYS B 1 9 ? -1.013 -12.07 -29.047 1 89.94 9 LYS B C 1
ATOM 862 O O . LYS B 1 9 ? -1.151 -11.758 -27.859 1 89.94 9 LYS B O 1
ATOM 867 N N . ALA B 1 10 ? -1.945 -12.477 -29.797 1 90.25 10 ALA B N 1
ATOM 868 C CA . ALA B 1 10 ? -3.291 -12.672 -29.266 1 90.25 10 ALA B CA 1
ATOM 869 C C . ALA B 1 10 ? -3.287 -13.695 -28.125 1 90.25 10 ALA B C 1
ATOM 871 O O . ALA B 1 10 ? -3.973 -13.508 -27.109 1 90.25 10 ALA B O 1
ATOM 872 N N . LEU B 1 11 ? -2.531 -14.789 -28.281 1 88.5 11 LEU B N 1
ATOM 873 C CA . LEU B 1 11 ? -2.42 -15.812 -27.25 1 88.5 11 LEU B CA 1
ATOM 874 C C . LEU B 1 11 ? -1.769 -15.25 -26 1 88.5 11 LEU B C 1
ATOM 876 O O . LEU B 1 11 ? -2.229 -15.508 -24.891 1 88.5 11 LEU B O 1
ATOM 880 N N . TYR B 1 12 ? -0.722 -14.531 -26.266 1 89.62 12 TYR B N 1
ATOM 881 C CA . TYR B 1 12 ? -0.018 -13.898 -25.141 1 89.62 12 TYR B CA 1
ATOM 882 C C . TYR B 1 12 ? -0.938 -12.953 -24.391 1 89.62 12 TYR B C 1
ATOM 884 O O . TYR B 1 12 ? -0.98 -12.977 -23.156 1 89.62 12 TYR B O 1
ATOM 892 N N . ASP B 1 13 ? -1.746 -12.227 -25.109 1 91.19 13 ASP B N 1
ATOM 893 C CA . ASP B 1 13 ? -2.686 -11.297 -24.484 1 91.19 13 ASP B CA 1
ATOM 894 C C . ASP B 1 13 ? -3.721 -12.031 -23.641 1 91.19 13 ASP B C 1
ATOM 896 O O . ASP B 1 13 ? -4.059 -11.594 -22.547 1 91.19 13 ASP B O 1
ATOM 900 N N . ARG B 1 14 ? -4.168 -13.109 -24.156 1 90.44 14 ARG B N 1
ATOM 901 C CA . ARG B 1 14 ? -5.152 -13.906 -23.422 1 90.44 14 ARG B CA 1
ATOM 902 C C . ARG B 1 14 ? -4.555 -14.477 -22.141 1 90.44 14 ARG B C 1
ATOM 904 O O . ARG B 1 14 ? -5.195 -14.453 -21.094 1 90.44 14 ARG B O 1
ATOM 911 N N . GLN B 1 15 ? -3.355 -14.984 -22.203 1 91.56 15 GLN B N 1
ATOM 912 C CA . GLN B 1 15 ? -2.682 -15.539 -21.031 1 91.56 15 GLN B CA 1
ATOM 913 C C . GLN B 1 15 ? -2.467 -14.484 -19.969 1 91.56 15 GLN B C 1
ATOM 915 O O . GLN B 1 15 ? -2.686 -14.734 -18.781 1 91.56 15 GLN B O 1
ATOM 920 N N . LEU B 1 16 ? -2.078 -13.367 -20.469 1 88.88 16 LEU B N 1
ATOM 921 C CA . LEU B 1 16 ? -1.85 -12.266 -19.547 1 88.88 16 LEU B CA 1
ATOM 922 C C . LEU B 1 16 ? -3.137 -11.891 -18.812 1 88.88 16 LEU B C 1
ATOM 924 O O . LEU B 1 16 ? -3.115 -11.617 -17.609 1 88.88 16 LEU B O 1
ATOM 928 N N . ARG B 1 17 ? -4.137 -11.914 -19.547 1 89.25 17 ARG B N 1
ATOM 929 C CA . ARG B 1 17 ? -5.434 -11.586 -18.969 1 89.25 17 ARG B CA 1
ATOM 930 C C . ARG B 1 17 ? -5.844 -12.617 -17.922 1 89.25 17 ARG B C 1
ATOM 932 O O . ARG B 1 17 ? -6.344 -12.258 -16.844 1 89.25 17 ARG B O 1
ATOM 939 N N . VAL B 1 18 ? -5.629 -13.828 -18.234 1 90.06 18 VAL B N 1
ATOM 940 C CA . VAL B 1 18 ? -5.973 -14.906 -17.312 1 90.06 18 VAL B CA 1
ATOM 941 C C . VAL B 1 18 ? -5.121 -14.789 -16.047 1 90.06 18 VAL B C 1
ATOM 943 O O . VAL B 1 18 ? -5.641 -14.867 -14.93 1 90.06 18 VAL B O 1
ATOM 946 N N . TRP B 1 19 ? -3.869 -14.508 -16.203 1 87.81 19 TRP B N 1
ATOM 947 C CA . TRP B 1 19 ? -2.961 -14.367 -15.07 1 87.81 19 TRP B CA 1
ATOM 948 C C . TRP B 1 19 ? -3.314 -13.148 -14.234 1 87.81 19 TRP B C 1
ATOM 950 O O . TRP B 1 19 ? -3.324 -13.211 -13 1 87.81 19 TRP B O 1
ATOM 960 N N . GLY B 1 20 ? -3.654 -12.133 -14.953 1 93 20 GLY B N 1
ATOM 961 C CA . GLY B 1 20 ? -4.039 -10.922 -14.258 1 93 20 GLY B CA 1
ATOM 962 C C . GLY B 1 20 ? -5.27 -11.102 -13.383 1 93 20 GLY B C 1
ATOM 963 O O . GLY B 1 20 ? -5.301 -10.641 -12.242 1 93 20 GLY B O 1
ATOM 964 N N . HIS B 1 21 ? -6.207 -11.781 -13.969 1 94.44 21 HIS B N 1
ATOM 965 C CA . HIS B 1 21 ? -7.434 -12.023 -13.219 1 94.44 21 HIS B CA 1
ATOM 966 C C . HIS B 1 21 ? -7.168 -12.898 -12 1 94.44 21 HIS B C 1
ATOM 968 O O . HIS B 1 21 ? -7.676 -12.617 -10.906 1 94.44 21 HIS B O 1
ATOM 974 N N . ALA B 1 22 ? -6.43 -13.914 -12.148 1 95.25 22 ALA B N 1
ATOM 975 C CA . ALA B 1 22 ? -6.117 -14.82 -11.039 1 95.25 22 ALA B CA 1
ATOM 976 C C . ALA B 1 22 ? -5.34 -14.094 -9.945 1 95.25 22 ALA B C 1
ATOM 978 O O . ALA B 1 22 ? -5.613 -14.289 -8.758 1 95.25 22 ALA B O 1
ATOM 979 N N . ALA B 1 23 ? -4.414 -13.312 -10.352 1 94.19 23 ALA B N 1
ATOM 980 C CA . ALA B 1 23 ? -3.623 -12.539 -9.398 1 94.19 23 ALA B CA 1
ATOM 981 C C . ALA B 1 23 ? -4.5 -11.562 -8.625 1 94.19 23 ALA B C 1
ATOM 983 O O . ALA B 1 23 ? -4.34 -11.406 -7.41 1 94.19 23 ALA B O 1
ATOM 984 N N . GLN B 1 24 ? -5.402 -11.008 -9.352 1 94.62 24 GLN B N 1
ATOM 985 C CA . GLN B 1 24 ? -6.328 -10.078 -8.711 1 94.62 24 GLN B CA 1
ATOM 986 C C . GLN B 1 24 ? -7.195 -10.789 -7.676 1 94.62 24 GLN B C 1
ATOM 988 O O . GLN B 1 24 ? -7.449 -10.25 -6.594 1 94.62 24 GLN B O 1
ATOM 993 N N . GLN B 1 25 ? -7.602 -11.953 -7.957 1 94.31 25 GLN B N 1
ATOM 994 C CA . GLN B 1 25 ? -8.406 -12.727 -7.02 1 94.31 25 GLN B CA 1
ATOM 995 C C . GLN B 1 25 ? -7.617 -13.062 -5.762 1 94.31 25 GLN B C 1
ATOM 997 O O . GLN B 1 25 ? -8.156 -13.023 -4.652 1 94.31 25 GLN B O 1
ATOM 1002 N N . ARG B 1 26 ? -6.348 -13.344 -5.938 1 92.69 26 ARG B N 1
ATOM 1003 C CA . ARG B 1 26 ? -5.516 -13.641 -4.773 1 92.69 26 ARG B CA 1
ATOM 1004 C C . ARG B 1 26 ? -5.297 -12.391 -3.928 1 92.69 26 ARG B C 1
ATOM 1006 O O . ARG B 1 26 ? -5.277 -12.461 -2.697 1 92.69 26 ARG B O 1
ATOM 1013 N N . LEU B 1 27 ? -5.203 -11.305 -4.574 1 92.75 27 LEU B N 1
ATOM 1014 C CA . LEU B 1 27 ? -5.027 -10.039 -3.873 1 92.75 27 LEU B CA 1
ATOM 1015 C C . LEU B 1 27 ? -6.25 -9.719 -3.02 1 92.75 27 LEU B C 1
ATOM 1017 O O . LEU B 1 27 ? -6.117 -9.219 -1.902 1 92.75 27 LEU B O 1
ATOM 1021 N N . LYS B 1 28 ? -7.316 -10.102 -3.508 1 93.5 28 LYS B N 1
ATOM 1022 C CA . LYS B 1 28 ? -8.578 -9.82 -2.82 1 93.5 28 LYS B CA 1
ATOM 1023 C C . LYS B 1 28 ? -8.656 -10.586 -1.5 1 93.5 28 LYS B C 1
ATOM 1025 O O . LYS B 1 28 ? -9.484 -10.258 -0.642 1 93.5 28 LYS B O 1
ATOM 1030 N N . GLN B 1 29 ? -7.809 -11.523 -1.334 1 91.25 29 GLN B N 1
ATOM 1031 C CA . GLN B 1 29 ? -7.816 -12.312 -0.105 1 91.25 29 GLN B CA 1
ATOM 1032 C C . GLN B 1 29 ? -6.906 -11.695 0.951 1 91.25 29 GLN B C 1
ATOM 1034 O O . GLN B 1 29 ? -6.941 -12.094 2.117 1 91.25 29 GLN B O 1
ATOM 1039 N N . SER B 1 30 ? -6.152 -10.719 0.597 1 90.31 30 SER B N 1
ATOM 1040 C CA . SER B 1 30 ? -5.215 -10.094 1.521 1 90.31 30 SER B CA 1
ATOM 1041 C C . SER B 1 30 ? -5.914 -9.062 2.404 1 90.31 30 SER B C 1
ATOM 1043 O O . SER B 1 30 ? -6.883 -8.43 1.978 1 90.31 30 SER B O 1
ATOM 1045 N N . THR B 1 31 ? -5.41 -8.93 3.598 1 89.06 31 THR B N 1
ATOM 1046 C CA . THR B 1 31 ? -5.875 -7.93 4.551 1 89.06 31 THR B CA 1
ATOM 1047 C C . THR B 1 31 ? -4.715 -7.051 5.016 1 89.06 31 THR B C 1
ATOM 1049 O O . THR B 1 31 ? -3.641 -7.555 5.348 1 89.06 31 THR B O 1
ATOM 1052 N N . VAL B 1 32 ? -4.992 -5.777 5.023 1 90.56 32 VAL B N 1
ATOM 1053 C CA . VAL B 1 32 ? -3.998 -4.824 5.504 1 90.56 32 VAL B CA 1
ATOM 1054 C C . VAL B 1 32 ? -4.539 -4.09 6.73 1 90.56 32 VAL B C 1
ATOM 1056 O O . VAL B 1 32 ? -5.676 -3.617 6.727 1 90.56 32 VAL B O 1
ATOM 1059 N N . LEU B 1 33 ? -3.752 -4.102 7.773 1 89 33 LEU B N 1
ATOM 1060 C CA . LEU B 1 33 ? -3.994 -3.248 8.93 1 89 33 LEU B CA 1
ATOM 1061 C C . LEU B 1 33 ? -3.02 -2.074 8.953 1 89 33 LEU B C 1
ATOM 1063 O O . LEU B 1 33 ? -1.803 -2.271 8.93 1 89 33 LEU B O 1
ATOM 1067 N N . LEU B 1 34 ? -3.533 -0.9 8.906 1 90.69 34 LEU B N 1
ATOM 1068 C CA . LEU B 1 34 ? -2.738 0.317 9.031 1 90.69 34 LEU B CA 1
ATOM 1069 C C . LEU B 1 34 ? -2.803 0.865 10.453 1 90.69 34 LEU B C 1
ATOM 1071 O O . LEU B 1 34 ? -3.869 1.268 10.922 1 90.69 34 LEU B O 1
ATOM 1075 N N . LEU B 1 35 ? -1.645 0.847 11.047 1 88.75 35 LEU B N 1
ATOM 1076 C CA . LEU B 1 35 ? -1.533 1.37 12.406 1 88.75 35 LEU B CA 1
ATOM 1077 C C . LEU B 1 35 ? -0.85 2.732 12.406 1 88.75 35 LEU B C 1
ATOM 1079 O O . LEU B 1 35 ? 0.098 2.959 11.656 1 88.75 35 LEU B O 1
ATOM 1083 N N . HIS B 1 36 ? -1.307 3.654 13.281 1 89.12 36 HIS B N 1
ATOM 1084 C CA . HIS B 1 36 ? -0.758 5 13.422 1 89.12 36 HIS B CA 1
ATOM 1085 C C . HIS B 1 36 ? -0.874 5.781 12.117 1 89.12 36 HIS B C 1
ATOM 1087 O O . HIS B 1 36 ? 0.128 6.266 11.586 1 89.12 36 HIS B O 1
ATOM 1093 N N . PRO B 1 37 ? -2.125 5.961 11.758 1 89.25 37 PRO B N 1
ATOM 1094 C CA . PRO B 1 37 ? -2.316 6.621 10.461 1 89.25 37 PRO B CA 1
ATOM 1095 C C . PRO B 1 37 ? -2.02 8.117 10.516 1 89.25 37 PRO B C 1
ATOM 1097 O O . PRO B 1 37 ? -2.08 8.727 11.594 1 89.25 37 PRO B O 1
ATOM 1100 N N . SER B 1 38 ? -1.678 8.633 9.383 1 90.06 38 SER B N 1
ATOM 1101 C CA . SER B 1 38 ? -1.562 10.062 9.094 1 90.06 38 SER B CA 1
ATOM 1102 C C . SER B 1 38 ? -2.26 10.422 7.789 1 90.06 38 SER B C 1
ATOM 1104 O O . SER B 1 38 ? -2.723 9.539 7.062 1 90.06 38 SER B O 1
ATOM 1106 N N . GLY B 1 39 ? -2.352 11.695 7.574 1 89.56 39 GLY B N 1
ATOM 1107 C CA . GLY B 1 39 ? -2.898 12.094 6.285 1 89.56 39 GLY B CA 1
ATOM 1108 C C . GLY B 1 39 ? -2.197 11.445 5.109 1 89.56 39 GLY B C 1
ATOM 1109 O O . GLY B 1 39 ? -2.85 10.969 4.176 1 89.56 39 GLY B O 1
ATOM 1110 N N . VAL B 1 40 ? -0.944 11.383 5.238 1 92.69 40 VAL B N 1
ATOM 1111 C CA . VAL B 1 40 ? -0.152 10.82 4.152 1 92.69 40 VAL B CA 1
ATOM 1112 C C . VAL B 1 40 ? -0.447 9.328 4.02 1 92.69 40 VAL B C 1
ATOM 1114 O O . VAL B 1 40 ? -0.716 8.836 2.922 1 92.69 40 VAL B O 1
ATOM 1117 N N . SER B 1 41 ? -0.422 8.633 5.125 1 91.56 41 SER B N 1
ATOM 1118 C CA . SER B 1 41 ? -0.634 7.195 5.074 1 91.56 41 SER B CA 1
ATOM 1119 C C . SER B 1 41 ? -2.057 6.859 4.637 1 91.56 41 SER B C 1
ATOM 1121 O O . SER B 1 41 ? -2.295 5.816 4.027 1 91.56 41 SER B O 1
ATOM 1123 N N . LEU B 1 42 ? -2.914 7.777 4.824 1 89.44 42 LEU B N 1
ATOM 1124 C CA . LEU B 1 42 ? -4.277 7.566 4.348 1 89.44 42 LEU B CA 1
ATOM 1125 C C . LEU B 1 42 ? -4.332 7.609 2.824 1 89.44 42 LEU B C 1
ATOM 1127 O O . LEU B 1 42 ? -5.098 6.867 2.207 1 89.44 42 LEU B O 1
ATOM 1131 N N . GLU B 1 43 ? -3.551 8.492 2.236 1 90.44 43 GLU B N 1
ATOM 1132 C CA . GLU B 1 43 ? -3.469 8.523 0.779 1 90.44 43 GLU B CA 1
ATOM 1133 C C . GLU B 1 43 ? -2.879 7.23 0.228 1 90.44 43 GLU B C 1
ATOM 1135 O O . GLU B 1 43 ? -3.32 6.734 -0.811 1 90.44 43 GLU B O 1
ATOM 1140 N N . ILE B 1 44 ? -1.979 6.711 0.9 1 90.81 44 ILE B N 1
ATOM 1141 C CA . ILE B 1 44 ? -1.38 5.441 0.498 1 90.81 44 ILE B CA 1
ATOM 1142 C C . ILE B 1 44 ? -2.398 4.316 0.657 1 90.81 44 ILE B C 1
ATOM 1144 O O . ILE B 1 44 ? -2.51 3.443 -0.207 1 90.81 44 ILE B O 1
ATOM 1148 N N . ALA B 1 45 ? -3.127 4.383 1.703 1 88.5 45 ALA B N 1
ATOM 1149 C CA . ALA B 1 45 ? -4.184 3.404 1.948 1 88.5 45 ALA B CA 1
ATOM 1150 C C . ALA B 1 45 ? -5.211 3.412 0.821 1 88.5 45 ALA B C 1
ATOM 1152 O O . ALA B 1 45 ? -5.691 2.355 0.403 1 88.5 45 ALA B O 1
ATOM 1153 N N . LYS B 1 46 ? -5.523 4.535 0.381 1 87.56 46 LYS B N 1
ATOM 1154 C CA . LYS B 1 46 ? -6.438 4.668 -0.75 1 87.56 46 LYS B CA 1
ATOM 1155 C C . LYS B 1 46 ? -5.922 3.898 -1.964 1 87.56 46 LYS B C 1
ATOM 1157 O O . LYS B 1 46 ? -6.688 3.195 -2.631 1 87.56 46 LYS B O 1
ATOM 1162 N N . ASN B 1 47 ? -4.676 3.988 -2.178 1 88.69 47 ASN B N 1
ATOM 1163 C CA . ASN B 1 47 ? -4.086 3.309 -3.326 1 88.69 47 ASN B CA 1
ATOM 1164 C C . ASN B 1 47 ? -4.121 1.792 -3.158 1 88.69 47 ASN B C 1
ATOM 1166 O O . ASN B 1 47 ? -4.258 1.059 -4.141 1 88.69 47 ASN B O 1
ATOM 1170 N N . LEU B 1 48 ? -4.004 1.341 -1.997 1 90.38 48 LEU B N 1
ATOM 1171 C CA . LEU B 1 48 ? -4.113 -0.089 -1.728 1 90.38 48 LEU B CA 1
ATOM 1172 C C . LEU B 1 48 ? -5.508 -0.601 -2.076 1 90.38 48 LEU B C 1
ATOM 1174 O O . LEU B 1 48 ? -5.648 -1.662 -2.688 1 90.38 48 LEU B O 1
ATOM 1178 N N . VAL B 1 49 ? -6.445 0.191 -1.712 1 88 49 VAL B N 1
ATOM 1179 C CA . VAL B 1 49 ? -7.824 -0.176 -2.002 1 88 49 VAL B CA 1
ATOM 1180 C C . VAL B 1 49 ? -8.055 -0.184 -3.512 1 88 49 VAL B C 1
ATOM 1182 O O . VAL B 1 49 ? -8.617 -1.138 -4.059 1 88 49 VAL B O 1
ATOM 1185 N N . LEU B 1 50 ? -7.535 0.806 -4.145 1 87.81 50 LEU B N 1
ATOM 1186 C CA . LEU B 1 50 ? -7.691 0.923 -5.59 1 87.81 50 LEU B CA 1
ATOM 1187 C C . LEU B 1 50 ? -6.949 -0.197 -6.309 1 87.81 50 LEU B C 1
ATOM 1189 O O . LEU B 1 50 ? -7.355 -0.623 -7.395 1 87.81 50 LEU B O 1
ATOM 1193 N N . ALA B 1 51 ? -5.945 -0.695 -5.645 1 89.06 51 ALA B N 1
ATOM 1194 C CA . ALA B 1 51 ? -5.156 -1.787 -6.211 1 89.06 51 ALA B CA 1
ATOM 1195 C C . ALA B 1 51 ? -5.898 -3.115 -6.094 1 89.06 51 ALA B C 1
ATOM 1197 O O . ALA B 1 51 ? -5.531 -4.098 -6.742 1 89.06 51 ALA B O 1
ATOM 1198 N N . GLY B 1 52 ? -6.852 -3.205 -5.133 1 88.75 52 GLY B N 1
ATOM 1199 C CA . GLY B 1 52 ? -7.672 -4.402 -5.078 1 88.75 52 GLY B CA 1
ATOM 1200 C C . GLY B 1 52 ? -7.422 -5.242 -3.838 1 88.75 52 GLY B C 1
ATOM 1201 O O . GLY B 1 52 ? -7.734 -6.434 -3.816 1 88.75 52 GLY B O 1
ATOM 1202 N N . ILE B 1 53 ? -6.812 -4.629 -2.914 1 90.62 53 ILE B N 1
ATOM 1203 C CA . ILE B 1 53 ? -6.68 -5.367 -1.663 1 90.62 53 ILE B CA 1
ATOM 1204 C C . ILE B 1 53 ? -8.062 -5.73 -1.13 1 90.62 53 ILE B C 1
ATOM 1206 O O . ILE B 1 53 ? -9.023 -4.98 -1.314 1 90.62 53 ILE B O 1
ATOM 1210 N N . GLY B 1 54 ? -8.109 -6.82 -0.462 1 90.25 54 GLY B N 1
ATOM 1211 C CA . GLY B 1 54 ? -9.398 -7.336 -0.031 1 90.25 54 GLY B CA 1
ATOM 1212 C C . GLY B 1 54 ? -10 -6.551 1.122 1 90.25 54 GLY B C 1
ATOM 1213 O O . GLY B 1 54 ? -11.195 -6.266 1.131 1 90.25 54 GLY B O 1
ATOM 1214 N N . GLU B 1 55 ? -9.156 -6.277 2.086 1 88.75 55 GLU B N 1
ATOM 1215 C CA . GLU B 1 55 ? -9.625 -5.582 3.281 1 88.75 55 GLU B CA 1
ATOM 1216 C C . GLU B 1 55 ? -8.57 -4.629 3.822 1 88.75 55 GLU B C 1
ATOM 1218 O O . GLU B 1 55 ? -7.387 -4.977 3.893 1 88.75 55 GLU B O 1
ATOM 1223 N N . LEU B 1 56 ? -9.031 -3.451 4.148 1 89.5 56 LEU B N 1
ATOM 1224 C CA . LEU B 1 56 ? -8.195 -2.461 4.82 1 89.5 56 LEU B CA 1
ATOM 1225 C C . LEU B 1 56 ? -8.781 -2.076 6.172 1 89.5 56 LEU B C 1
ATOM 1227 O O . LEU B 1 56 ? -9.961 -1.716 6.262 1 89.5 56 LEU B O 1
ATOM 1231 N N . ARG B 1 57 ? -7.957 -2.252 7.199 1 86.06 57 ARG B N 1
ATOM 1232 C CA . ARG B 1 57 ? -8.328 -1.799 8.539 1 86.06 57 ARG B CA 1
ATOM 1233 C C . ARG B 1 57 ? -7.363 -0.731 9.039 1 86.06 57 ARG B C 1
ATOM 1235 O O . ARG B 1 57 ? -6.152 -0.83 8.82 1 86.06 57 ARG B O 1
ATOM 1242 N N . ILE B 1 58 ? -7.953 0.245 9.656 1 87.12 58 ILE B N 1
ATOM 1243 C CA . ILE B 1 58 ? -7.141 1.338 10.172 1 87.12 58 ILE B CA 1
ATOM 1244 C C . ILE B 1 58 ? -7.344 1.462 11.68 1 87.12 58 ILE B C 1
ATOM 1246 O O . ILE B 1 58 ? -8.477 1.439 12.164 1 87.12 58 ILE B O 1
ATOM 1250 N N . ALA B 1 59 ? -6.211 1.425 12.312 1 82.38 59 ALA B N 1
ATOM 1251 C CA . ALA B 1 59 ? -6.262 1.573 13.766 1 82.38 59 ALA B CA 1
ATOM 1252 C C . ALA B 1 59 ? -5.207 2.564 14.25 1 82.38 59 ALA B C 1
ATOM 1254 O O . ALA B 1 59 ? -4.113 2.645 13.68 1 82.38 59 ALA B O 1
ATOM 1255 N N . GLY B 1 60 ? -5.602 3.373 15.234 1 77.75 60 GLY B N 1
ATOM 1256 C CA . GLY B 1 60 ? -4.645 4.289 15.844 1 77.75 60 GLY B CA 1
ATOM 1257 C C . GLY B 1 60 ? -5.207 5.027 17.047 1 77.75 60 GLY B C 1
ATOM 1258 O O . GLY B 1 60 ? -6.422 5.047 17.25 1 77.75 60 GLY B O 1
ATOM 1259 N N . MET B 1 61 ? -4.219 5.344 17.859 1 68.62 61 MET B N 1
ATOM 1260 C CA . MET B 1 61 ? -4.586 6.07 19.078 1 68.62 61 MET B CA 1
ATOM 1261 C C . MET B 1 61 ? -4.785 7.555 18.781 1 68.62 61 MET B C 1
ATOM 1263 O O . MET B 1 61 ? -5.438 8.266 19.547 1 68.62 61 MET B O 1
ATOM 1267 N N . HIS B 1 62 ? -4.285 7.945 17.656 1 69.06 62 HIS B N 1
ATOM 1268 C CA . HIS B 1 62 ? -4.328 9.375 17.391 1 69.06 62 HIS B CA 1
ATOM 1269 C C . HIS B 1 62 ? -5.336 9.703 16.281 1 69.06 62 HIS B C 1
ATOM 1271 O O . HIS B 1 62 ? -5.559 8.898 15.383 1 69.06 62 HIS B O 1
ATOM 1277 N N . ARG B 1 63 ? -5.914 10.812 16.484 1 76.5 63 ARG B N 1
ATOM 1278 C CA . ARG B 1 63 ? -6.844 11.352 15.5 1 76.5 63 ARG B CA 1
ATOM 1279 C C . ARG B 1 63 ? -6.102 11.875 14.273 1 76.5 63 ARG B C 1
ATOM 1281 O O . ARG B 1 63 ? -5.035 12.484 14.406 1 76.5 63 ARG B O 1
ATOM 1288 N N . VAL B 1 64 ? -6.59 11.445 13.102 1 86.12 64 VAL B N 1
ATOM 1289 C CA . VAL B 1 64 ? -6.059 12 11.859 1 86.12 64 VAL B CA 1
ATOM 1290 C C . VAL B 1 64 ? -6.93 13.172 11.406 1 86.12 64 VAL B C 1
ATOM 1292 O O . VAL B 1 64 ? -7.777 13.016 10.523 1 86.12 64 VAL B O 1
ATOM 1295 N N . CYS B 1 65 ? -6.766 14.273 12.133 1 86.31 65 CYS B N 1
ATOM 1296 C CA . CYS B 1 65 ? -7.625 15.414 11.836 1 86.31 65 CYS B CA 1
ATOM 1297 C C . CYS B 1 65 ? -6.961 16.719 12.258 1 86.31 65 CYS B C 1
ATOM 1299 O O . CYS B 1 65 ? -7.633 17.641 12.703 1 86.31 65 CYS B O 1
ATOM 1301 N N . ASN B 1 66 ? -5.711 16.766 12.094 1 89.88 66 ASN B N 1
ATOM 1302 C CA . ASN B 1 66 ? -5.016 18.016 12.383 1 89.88 66 ASN B CA 1
ATOM 1303 C C . ASN B 1 66 ? -4.637 18.766 11.102 1 89.88 66 ASN B C 1
ATOM 1305 O O . ASN B 1 66 ? -4.953 18.312 10 1 89.88 66 ASN B O 1
ATOM 1309 N N . ASN B 1 67 ? -3.953 19.922 11.305 1 90.94 67 ASN B N 1
ATOM 1310 C CA . ASN B 1 67 ? -3.648 20.75 10.148 1 90.94 67 ASN B CA 1
ATOM 1311 C C . ASN B 1 67 ? -2.689 20.062 9.188 1 90.94 67 ASN B C 1
ATOM 1313 O O . ASN B 1 67 ? -2.773 20.25 7.977 1 90.94 67 ASN B O 1
ATOM 1317 N N . ASP B 1 68 ? -1.804 19.328 9.742 1 91.88 68 ASP B N 1
ATOM 1318 C CA . ASP B 1 68 ? -0.905 18.562 8.883 1 91.88 68 ASP B CA 1
ATOM 1319 C C . ASP B 1 68 ? -1.682 17.547 8.031 1 91.88 68 ASP B C 1
ATOM 1321 O O . ASP B 1 68 ? -1.434 17.422 6.832 1 91.88 68 ASP B O 1
ATOM 1325 N N . ASP B 1 69 ? -2.639 16.875 8.688 1 90.88 69 ASP B N 1
ATOM 1326 C CA . ASP B 1 69 ? -3.471 15.906 7.984 1 90.88 69 ASP B CA 1
ATOM 1327 C C . ASP B 1 69 ? -4.309 16.578 6.902 1 90.88 69 ASP B C 1
ATOM 1329 O O . ASP B 1 69 ? -4.496 16.016 5.816 1 90.88 69 ASP B O 1
ATOM 1333 N N . LEU B 1 70 ? -4.785 17.719 7.27 1 90.25 70 LEU B N 1
ATOM 1334 C CA . LEU B 1 70 ? -5.578 18.484 6.32 1 90.25 70 LEU B CA 1
ATOM 1335 C C . LEU B 1 70 ? -4.762 18.828 5.078 1 90.25 70 LEU B C 1
ATOM 1337 O O . LEU B 1 70 ? -5.262 18.75 3.955 1 90.25 70 LEU B O 1
ATOM 1341 N N . GLN B 1 71 ? -3.553 19.156 5.188 1 92.44 71 GLN B N 1
ATOM 1342 C CA . GLN B 1 71 ? -2.676 19.531 4.086 1 92.44 71 GLN B CA 1
ATOM 1343 C C . GLN B 1 71 ? -2.23 18.312 3.291 1 92.44 71 GLN B C 1
ATOM 1345 O O . GLN B 1 71 ? -2.01 18.391 2.082 1 92.44 71 GLN B O 1
ATOM 1350 N N . ASP B 1 72 ? -2.295 17.125 3.951 1 92.5 72 ASP B N 1
ATOM 1351 C CA . ASP B 1 72 ? -1.665 15.938 3.365 1 92.5 72 ASP B CA 1
ATOM 1352 C C . ASP B 1 72 ? -2.699 15.047 2.686 1 92.5 72 ASP B C 1
ATOM 1354 O O . ASP B 1 72 ? -2.344 14.156 1.906 1 92.5 72 ASP B O 1
ATOM 1358 N N . SER B 1 73 ? -3.945 15.258 3.012 1 90.44 73 SER B N 1
ATOM 1359 C CA . SER B 1 73 ? -4.906 14.242 2.588 1 90.44 73 SER B CA 1
ATOM 1360 C C . SER B 1 73 ? -6.219 14.875 2.143 1 90.44 73 SER B C 1
ATOM 1362 O O . SER B 1 73 ? -6.75 15.75 2.822 1 90.44 73 SER B O 1
ATOM 1364 N N . VAL B 1 74 ? -6.723 14.297 1.181 1 87.88 74 VAL B N 1
ATOM 1365 C CA . VAL B 1 74 ? -8.016 14.734 0.671 1 87.88 74 VAL B CA 1
ATOM 1366 C C . VAL B 1 74 ? -9.133 14.164 1.539 1 87.88 74 VAL B C 1
ATOM 1368 O O . VAL B 1 74 ? -10.289 14.586 1.438 1 87.88 74 VAL B O 1
ATOM 1371 N N . PHE B 1 75 ? -8.82 13.273 2.406 1 85.06 75 PHE B N 1
ATOM 1372 C CA . PHE B 1 75 ? -9.82 12.633 3.244 1 85.06 75 PHE B CA 1
ATOM 1373 C C . PHE B 1 75 ? -10.117 13.469 4.48 1 85.06 75 PHE B C 1
ATOM 1375 O O . PHE B 1 75 ? -11.109 13.234 5.176 1 85.06 75 PHE B O 1
ATOM 1382 N N . VAL B 1 76 ? -9.242 14.367 4.797 1 87.25 76 VAL B N 1
ATOM 1383 C CA . VAL B 1 76 ? -9.398 15.203 5.98 1 87.25 76 VAL B CA 1
ATOM 1384 C C . VAL B 1 76 ? -9.953 16.578 5.582 1 87.25 76 VAL B C 1
ATOM 1386 O O . VAL B 1 76 ? -9.406 17.234 4.703 1 87.25 76 VAL B O 1
ATOM 1389 N N . THR B 1 77 ? -11.047 16.984 6.246 1 86.62 77 THR B N 1
ATOM 1390 C CA . THR B 1 77 ? -11.664 18.266 5.945 1 86.62 77 THR B CA 1
ATOM 1391 C C . THR B 1 77 ? -11.422 19.266 7.074 1 86.62 77 THR B C 1
ATOM 1393 O O . THR B 1 77 ? -11.016 18.875 8.172 1 86.62 77 THR B O 1
ATOM 1396 N N . ARG B 1 78 ? -11.672 20.547 6.668 1 89.62 78 ARG B N 1
ATOM 1397 C CA . ARG B 1 78 ? -11.555 21.578 7.691 1 89.62 78 ARG B CA 1
ATOM 1398 C C . ARG B 1 78 ? -12.508 21.312 8.852 1 89.62 78 ARG B C 1
ATOM 1400 O O . ARG B 1 78 ? -12.188 21.609 10.008 1 89.62 78 ARG B O 1
ATOM 1407 N N . LYS B 1 79 ? -13.648 20.781 8.539 1 87.38 79 LYS B N 1
ATOM 1408 C CA . LYS B 1 79 ? -14.625 20.438 9.562 1 87.38 79 LYS B CA 1
ATOM 1409 C C . LYS B 1 79 ? -14.086 19.359 10.5 1 87.38 79 LYS B C 1
ATOM 1411 O O . LYS B 1 79 ? -14.273 19.438 11.711 1 87.38 79 LYS B O 1
ATOM 1416 N N . ASP B 1 80 ? -13.422 18.375 9.906 1 83.5 80 ASP B N 1
ATOM 1417 C CA . ASP B 1 80 ? -12.82 17.328 10.711 1 83.5 80 ASP B CA 1
ATOM 1418 C C . ASP B 1 80 ? -11.836 17.906 11.727 1 83.5 80 ASP B C 1
ATOM 1420 O O . ASP B 1 80 ? -11.812 17.484 12.883 1 83.5 80 ASP B O 1
ATOM 1424 N N . VAL B 1 81 ? -11.086 18.797 11.289 1 87.38 81 VAL B N 1
ATOM 1425 C CA . VAL B 1 81 ? -10.055 19.391 12.125 1 87.38 81 VAL B CA 1
ATOM 1426 C C . VAL B 1 81 ? -10.711 20.234 13.219 1 87.38 81 VAL B C 1
ATOM 1428 O O . VAL B 1 81 ? -10.289 20.188 14.383 1 87.38 81 VAL B O 1
ATOM 1431 N N . ALA B 1 82 ? -11.695 20.938 12.875 1 87.94 82 ALA B N 1
ATOM 1432 C CA . ALA B 1 82 ? -12.375 21.828 13.812 1 87.94 82 ALA B CA 1
ATOM 1433 C C . ALA B 1 82 ? -13.062 21.047 14.922 1 87.94 82 ALA B C 1
ATOM 1435 O O . ALA B 1 82 ? -13.062 21.469 16.078 1 87.94 82 ALA B O 1
ATOM 1436 N N . GLU B 1 83 ? -13.508 19.984 14.562 1 82.44 83 GLU B N 1
ATOM 1437 C CA . GLU B 1 83 ? -14.305 19.219 15.508 1 82.44 83 GLU B CA 1
ATOM 1438 C C . GLU B 1 83 ? -13.445 18.172 16.234 1 82.44 83 GLU B C 1
ATOM 1440 O O . GLU B 1 83 ? -13.914 17.516 17.172 1 82.44 83 GLU B O 1
ATOM 1445 N N . GLN B 1 84 ? -12.148 18.219 15.953 1 72.88 84 GLN B N 1
ATOM 1446 C CA . GLN B 1 84 ? -11.242 17.219 16.5 1 72.88 84 GLN B CA 1
ATOM 1447 C C . GLN B 1 84 ? -11.906 15.836 16.547 1 72.88 84 GLN B C 1
ATOM 1449 O O . GLN B 1 84 ? -11.758 15.109 17.531 1 72.88 84 GLN B O 1
ATOM 1454 N N . ALA B 1 85 ? -12.898 15.82 15.742 1 57 85 ALA B N 1
ATOM 1455 C CA . ALA B 1 85 ? -13.797 14.68 15.891 1 57 85 ALA B CA 1
ATOM 1456 C C . ALA B 1 85 ? -13.102 13.383 15.492 1 57 85 ALA B C 1
ATOM 1458 O O . ALA B 1 85 ? -13.383 12.32 16.062 1 57 85 ALA B O 1
ATOM 1459 N N . GLY B 1 86 ? -12.672 13.023 14.078 1 54.81 86 GLY B N 1
ATOM 1460 C CA . GLY B 1 86 ? -12.758 11.688 13.5 1 54.81 86 GLY B CA 1
ATOM 1461 C C . GLY B 1 86 ? -11.43 10.961 13.484 1 54.81 86 GLY B C 1
ATOM 1462 O O . GLY B 1 86 ? -10.375 11.594 13.422 1 54.81 86 GLY B O 1
ATOM 1463 N N . TYR B 1 87 ? -11.312 9.938 14.328 1 59.75 87 TYR B N 1
ATOM 1464 C CA . TYR B 1 87 ? -10.227 8.961 14.328 1 59.75 87 TYR B CA 1
ATOM 1465 C C . TYR B 1 87 ? -9.734 8.703 12.914 1 59.75 87 TYR B C 1
ATOM 1467 O O . TYR B 1 87 ? -8.547 8.898 12.617 1 59.75 87 TYR B O 1
ATOM 1475 N N . ILE B 1 88 ? -10.352 7.824 12.273 1 59.91 88 ILE B N 1
ATOM 1476 C CA . ILE B 1 88 ? -10.102 7.453 10.883 1 59.91 88 ILE B CA 1
ATOM 1477 C C . ILE B 1 88 ? -11.25 7.938 10.008 1 59.91 88 ILE B C 1
ATOM 147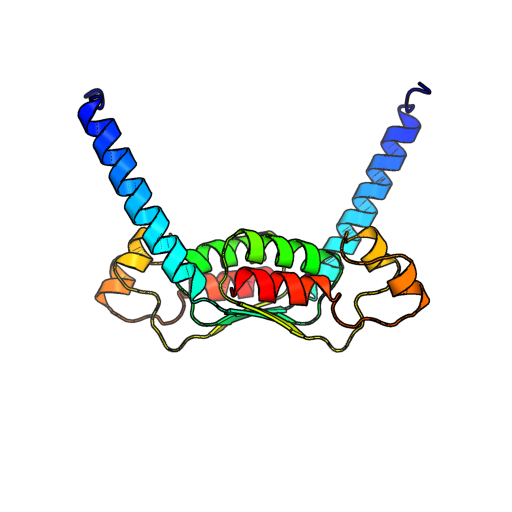9 O O . ILE B 1 88 ? -12.422 7.684 10.312 1 59.91 88 ILE B O 1
ATOM 1483 N N . PRO B 1 89 ? -10.938 8.898 9.109 1 53.59 89 PRO B N 1
ATOM 1484 C CA . PRO B 1 89 ? -12.031 9.398 8.281 1 53.59 89 PRO B CA 1
ATOM 1485 C C . PRO B 1 89 ? -12.922 8.289 7.742 1 53.59 89 PRO B C 1
ATOM 1487 O O . PRO B 1 89 ? -12.445 7.18 7.477 1 53.59 89 PRO B O 1
ATOM 1490 N N . THR B 1 90 ? -14.234 8.438 7.855 1 50.28 90 THR B N 1
ATOM 1491 C CA . THR B 1 90 ? -15.344 7.633 7.344 1 50.28 90 THR B CA 1
ATOM 1492 C C . THR B 1 90 ? -15 7.035 5.984 1 50.28 90 THR B C 1
ATOM 1494 O O . THR B 1 90 ? -15.328 5.883 5.703 1 50.28 90 THR B O 1
ATOM 1497 N N . LEU B 1 91 ? -14.43 7.832 5.242 1 50.78 91 LEU B N 1
ATOM 1498 C CA . LEU B 1 91 ? -14.219 7.488 3.84 1 50.78 91 LEU B CA 1
ATOM 1499 C C . LEU B 1 91 ? -13.289 6.285 3.713 1 50.78 91 LEU B C 1
ATOM 1501 O O . LEU B 1 91 ? -13.492 5.426 2.848 1 50.78 91 LEU B O 1
ATOM 1505 N N . THR B 1 92 ? -12.305 6.184 4.609 1 54.66 92 THR B N 1
ATOM 1506 C CA . THR B 1 92 ? -11.438 5.008 4.543 1 54.66 92 THR B CA 1
ATOM 1507 C C . THR B 1 92 ? -12.219 3.744 4.891 1 54.66 92 THR B C 1
ATOM 1509 O O . THR B 1 92 ? -12.008 2.691 4.285 1 54.66 92 THR B O 1
ATOM 1512 N N . ARG B 1 93 ? -13.133 3.939 5.824 1 52.59 93 ARG B N 1
ATOM 1513 C CA . ARG B 1 93 ? -14.031 2.846 6.168 1 52.59 93 ARG B CA 1
ATOM 1514 C C . ARG B 1 93 ? -14.883 2.439 4.965 1 52.59 93 ARG B C 1
ATOM 1516 O O . ARG B 1 93 ? -15.094 1.25 4.723 1 52.59 93 ARG B O 1
ATOM 1523 N N . GLU B 1 94 ? -15.32 3.475 4.395 1 53.81 94 GLU B N 1
ATOM 1524 C CA . GLU B 1 94 ? -16.172 3.27 3.234 1 53.81 94 GLU B CA 1
ATOM 1525 C C . GLU B 1 94 ? -15.391 2.691 2.061 1 53.81 94 GLU B C 1
ATOM 1527 O O . GLU B 1 94 ? -15.906 1.851 1.318 1 53.81 94 GLU B O 1
ATOM 1532 N N . MET B 1 95 ? -14.289 3.248 1.886 1 53.22 95 MET B N 1
ATOM 1533 C CA . MET B 1 95 ? -13.469 2.688 0.815 1 53.22 95 MET B CA 1
ATOM 1534 C C . MET B 1 95 ? -13.211 1.204 1.05 1 53.22 95 MET B C 1
ATOM 1536 O O . MET B 1 95 ? -13.289 0.401 0.117 1 53.22 95 MET B O 1
ATOM 1540 N N . ALA B 1 96 ? -12.961 0.964 2.324 1 53.78 96 ALA B N 1
ATOM 1541 C CA . ALA B 1 96 ? -12.75 -0.434 2.691 1 53.78 96 ALA B CA 1
ATOM 1542 C C . ALA B 1 96 ? -14.008 -1.264 2.432 1 53.78 96 ALA B C 1
ATOM 1544 O O . ALA B 1 96 ? -13.914 -2.404 1.971 1 53.78 96 ALA B O 1
ATOM 1545 N N . LYS B 1 97 ? -15.102 -0.707 2.842 1 52.03 97 LYS B N 1
ATOM 1546 C CA . LYS B 1 97 ? -16.391 -1.381 2.67 1 52.03 97 LYS B CA 1
ATOM 1547 C C . LYS B 1 97 ? -16.719 -1.569 1.192 1 52.03 97 LYS B C 1
ATOM 1549 O O . LYS B 1 97 ? -17.281 -2.592 0.802 1 52.03 97 LYS B O 1
ATOM 1554 N N . GLU B 1 98 ? -16.641 -0.564 0.463 1 50.62 98 GLU B N 1
ATOM 1555 C CA . GLU B 1 98 ? -17.031 -0.582 -0.947 1 50.62 98 GLU B CA 1
ATOM 1556 C C . GLU B 1 98 ? -16.172 -1.566 -1.737 1 50.62 98 GLU B C 1
ATOM 1558 O O . GLU B 1 98 ? -16.641 -2.168 -2.705 1 50.62 98 GLU B O 1
ATOM 1563 N N . MET B 1 99 ? -14.992 -1.734 -1.393 1 48.59 99 MET B N 1
ATOM 1564 C CA . MET B 1 99 ? -14.102 -2.678 -2.068 1 48.59 99 MET B CA 1
ATOM 1565 C C . MET B 1 99 ? -14.383 -4.105 -1.617 1 48.59 99 MET B C 1
ATOM 1567 O O . MET B 1 99 ? -14.148 -5.055 -2.365 1 48.59 99 MET B O 1
ATOM 1571 N N . ALA B 1 100 ? -14.695 -4.227 -0.355 1 45.41 100 ALA B N 1
ATOM 1572 C CA . ALA B 1 100 ? -15.07 -5.547 0.14 1 45.41 100 ALA B CA 1
ATOM 1573 C C . ALA B 1 100 ? -16.375 -6.023 -0.498 1 45.41 100 ALA B C 1
ATOM 1575 O O . ALA B 1 100 ? -16.781 -7.172 -0.315 1 45.41 100 ALA B O 1
ATOM 1576 N N . LYS B 1 101 ? -17.016 -5.215 -1.046 1 39.38 101 LYS B N 1
ATOM 1577 C CA . LYS B 1 101 ? -18.25 -5.684 -1.674 1 39.38 101 LYS B CA 1
ATOM 1578 C C . LYS B 1 101 ? -17.984 -6.246 -3.066 1 39.38 101 LYS B C 1
ATOM 1580 O O . LYS B 1 101 ? -17.188 -5.688 -3.822 1 39.38 101 LYS B O 1
#

Organism: NCBI:txid797122

Sequence (202 aa):
MSDITEHEKALYDRQLRVWGHAAQQRLKQSTVLLLHPSGVSLEIAKNLVLAGIGELRIAGMHRVCNNDDLQDSVFVTRKDVAEQAGYIPTLTREMAKEMAKMSDITEHEKALYDRQLRVWGHAAQQRLKQSTVLLLHPSGVSLEIAKNLVLAGIGELRIAGMHRVCNNDDLQDSVFVTRKDVAEQAGYIPTLTREMAKEMAK

Radius of gyration: 20.5 Å; Cα contacts (8 Å, |Δi|>4): 315; chains: 2; bounding box: 35×64×54 Å

Nearest PDB structures (foldseek):
  1r4m-assembly2_C  TM=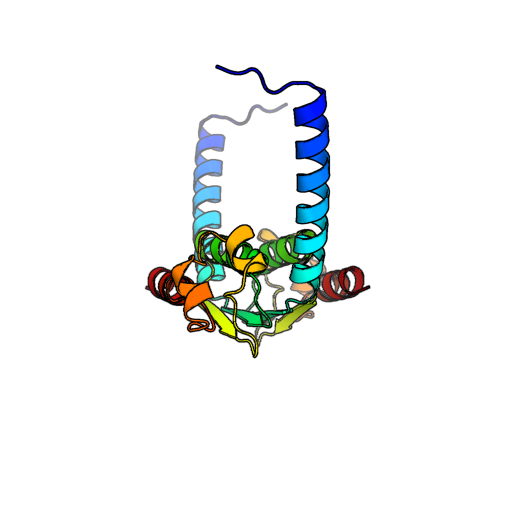6.214E-01  e=5.487E-04  Homo sapiens
  1y8q-assembly1_A  TM=5.919E-01  e=1.342E-03  Homo sapiens
  6h78-assembly7_M  TM=5.353E-01  e=7.514E-02  Homo sapiens
  6h78-assembly1_B  TM=5.406E-01  e=8.010E-02  Homo sapiens
  6h78-assembly6_K  TM=4.962E-01  e=9.101E-02  Homo sapiens

pLDDT: mean 81.74, std 14.69, range [39.38, 95.25]

InterPro domains:
  IPR035985 Ubiquitin-activating enzyme-like [SSF69572] (5-81)
  IPR045886 ThiF/MoeB/HesA family [PTHR10953] (7-81)

Foldseek 3Di:
DPPQDPVNVVVVVVVVVVVVVVVLVVQLPDEDEAEPDELQVLVVLLVSLVSRHNAYHYDYPAAHADPRSVVRHPLHDPVCNVVVPDRDRPVSVVSRVVSND/DPPCDPVNVVVVVVVVVVVVVVVLVVQLPAEDEAEPDELQVLVVLLVSLVSRHNAYHYDYPAAHADPRSVVRHPLHDPVCNVVVDHRDRPVSVVSRVVSND

Secondary structure (DSSP, 8-state):
-----HHHHHHHHHHHHHHHHHHHHHHTT-EEEEES--HHHHHHHHHHHHHT-SEEEEE-SS-S-SHHHHHH-TT--HHHHHHT--SS-HHHHHHHHHHH-/-----HHHHHHHHHHHHHHHHHHHHHHTT-EEEEES--HHHHHHHHHHHHHT-SEEEEE-SS-S-SHHHHHH-TT--HHHHHHT--SS-HHHHHHHHHHH-